Protein AF-A0A7C7PP84-F1 (afdb_monomer)

Secondary structure (DSSP, 8-state):
-----------HHHHHHHHHHHHHHTT-HHHHHHHHHHHHHHHTSSSS--HHHHHHHHHHHHHTT-S-GGGHHHHHHHHHHHHHHHHTT-HHHHHHHHHHHHHHHHTT-HHHHHHHHHTS-TTS---HHHHHHHHHHHHHHHHHTT-HHHHHHHHHHHHHHHHHTT-HHHHHHHHHHHHHHHTS-B-TTSPPHHHHHHT----SS-S----PBPHHHHHTT-

Solvent-accessible surface area (backbone atoms only — not comparable to full-atom values): 11941 Å² total; per-residue (Å²): 136,82,80,77,83,73,76,77,79,73,48,71,68,60,50,52,52,50,52,41,51,50,29,58,76,72,66,39,57,72,63,32,51,56,53,45,53,56,51,45,54,40,22,69,33,94,88,52,58,30,74,68,60,34,38,51,44,51,39,52,32,44,73,73,60,68,48,62,80,93,45,33,68,60,48,28,48,50,28,29,57,50,29,45,75,74,42,60,26,33,66,68,28,39,51,30,36,53,52,40,20,51,50,29,43,75,73,68,35,54,70,57,16,48,56,41,40,59,66,63,39,97,84,44,63,50,49,44,51,54,44,10,56,42,23,38,53,48,13,56,52,26,49,77,65,59,22,43,45,63,13,45,48,24,15,50,51,11,22,55,25,13,49,75,56,69,38,57,69,60,15,47,51,25,40,52,58,35,46,63,63,35,70,76,40,70,32,81,85,35,70,47,63,72,56,53,54,75,67,62,70,88,73,95,67,88,79,64,43,74,71,58,27,20,55,63,60,55,57,74,67,102

pLDDT: mean 93.74, std 11.58, range [31.95, 98.88]

Mean predicted aligned error: 4.92 Å

Nearest PDB structures (foldseek):
  3ro2-assembly1_A  TM=7.173E-01  e=9.052E-03  Mus musculus
  4wnd-assembly1_A  TM=6.392E-01  e=9.485E-03  Homo sapiens
  4wng-assembly1_A  TM=7.159E-01  e=2.001E-02  Homo sapiens
  5dbk-assembly1_B  TM=7.441E-01  e=5.090E-02  Bacillus thuringiensis Bt407
  4gpk-assembly2_F  TM=5.237E-01  e=1.356E-01  Bacillus thuringiensis serovar thuringiensis

Radius of gyration: 20.72 Å; Cα contacts (8 Å, |Δi|>4): 267; chains: 1; bounding box: 61×36×54 Å

Structure (mmCIF, N/CA/C/O backbone):
data_AF-A0A7C7PP84-F1
#
_entry.id   AF-A0A7C7PP84-F1
#
loop_
_atom_site.group_PDB
_atom_site.id
_atom_site.type_symbol
_atom_site.label_atom_id
_atom_site.label_alt_id
_atom_site.label_comp_id
_atom_site.label_asym_id
_atom_site.label_entity_id
_atom_site.label_seq_id
_atom_site.pdbx_PDB_ins_code
_atom_site.Cartn_x
_atom_site.Cartn_y
_atom_site.Cartn_z
_atom_site.occupancy
_atom_site.B_iso_or_equiv
_atom_site.auth_seq_id
_atom_site.auth_comp_id
_atom_site.auth_asym_id
_atom_site.auth_atom_id
_atom_site.pdbx_PDB_model_num
ATOM 1 N N . MET A 1 1 ? 35.757 -22.641 10.230 1.00 35.06 1 MET A N 1
ATOM 2 C CA . MET A 1 1 ? 35.689 -22.960 8.792 1.00 35.06 1 MET A CA 1
ATOM 3 C C . MET A 1 1 ? 34.803 -21.906 8.175 1.00 35.06 1 MET A C 1
ATOM 5 O O . MET A 1 1 ? 33.640 -21.813 8.532 1.00 35.06 1 MET A O 1
ATOM 9 N N . SER A 1 2 ? 35.435 -21.000 7.442 1.00 36.88 2 SER A N 1
ATOM 10 C CA . SER A 1 2 ? 34.833 -19.841 6.800 1.00 36.88 2 SER A CA 1
ATOM 11 C C . SER A 1 2 ? 34.179 -20.288 5.499 1.00 36.88 2 SER A C 1
ATOM 13 O O . SER A 1 2 ? 34.888 -20.517 4.518 1.00 36.88 2 SER A O 1
ATOM 15 N N . ASP A 1 3 ? 32.857 -20.425 5.498 1.00 37.50 3 ASP A N 1
ATOM 16 C CA . ASP A 1 3 ? 32.123 -20.535 4.243 1.00 37.50 3 ASP A CA 1
ATOM 17 C C . ASP A 1 3 ? 32.134 -19.169 3.560 1.00 37.50 3 ASP A C 1
ATOM 19 O O . ASP A 1 3 ? 31.772 -18.141 4.137 1.00 37.50 3 ASP A O 1
ATOM 23 N N . GLY A 1 4 ? 32.682 -19.173 2.348 1.00 31.95 4 GLY A N 1
ATOM 24 C CA . GLY A 1 4 ? 32.951 -17.991 1.560 1.00 31.95 4 GLY A CA 1
ATOM 25 C C . GLY A 1 4 ? 31.666 -17.267 1.197 1.00 31.95 4 GLY A C 1
ATOM 26 O O . GLY A 1 4 ? 30.833 -17.777 0.453 1.00 31.95 4 GLY A O 1
ATOM 27 N N . LEU A 1 5 ? 31.563 -16.023 1.653 1.00 41.69 5 LEU A N 1
ATOM 28 C CA . LEU A 1 5 ? 30.740 -15.005 1.019 1.00 41.69 5 LEU A CA 1
ATOM 29 C C . LEU A 1 5 ? 31.327 -14.723 -0.373 1.00 41.69 5 LEU A C 1
ATOM 31 O O . LEU A 1 5 ? 32.112 -13.795 -0.561 1.00 41.69 5 LEU A O 1
ATOM 35 N N . SER A 1 6 ? 30.968 -15.550 -1.358 1.00 41.25 6 SER A N 1
ATOM 36 C CA . SER A 1 6 ? 31.095 -15.180 -2.763 1.00 41.25 6 SER A CA 1
ATOM 37 C C . SER A 1 6 ? 30.160 -13.996 -2.990 1.00 41.25 6 SER A C 1
ATOM 39 O O . SER A 1 6 ? 28.939 -14.166 -3.029 1.00 41.25 6 SER A O 1
ATOM 41 N N . GLY A 1 7 ? 30.716 -12.786 -3.071 1.00 42.06 7 GLY A N 1
ATOM 42 C CA . GLY A 1 7 ? 29.957 -11.605 -3.459 1.00 42.06 7 GLY A CA 1
ATOM 43 C C . GLY A 1 7 ? 29.250 -11.892 -4.778 1.00 42.06 7 GLY A C 1
ATOM 44 O O . GLY A 1 7 ? 29.898 -12.120 -5.793 1.00 42.06 7 GLY A O 1
ATOM 45 N N . THR A 1 8 ? 27.920 -11.938 -4.758 1.00 51.81 8 THR A N 1
ATOM 46 C CA . THR A 1 8 ? 27.120 -12.060 -5.976 1.00 51.81 8 THR A CA 1
ATOM 47 C C . THR A 1 8 ? 27.461 -10.880 -6.875 1.00 51.81 8 THR A C 1
ATOM 49 O O . THR A 1 8 ? 27.131 -9.737 -6.538 1.00 51.81 8 THR A O 1
ATOM 52 N N . GLU A 1 9 ? 28.136 -11.136 -7.996 1.00 56.66 9 GLU A N 1
ATOM 53 C CA . GLU A 1 9 ? 28.376 -10.114 -9.009 1.00 56.66 9 GLU A CA 1
ATOM 54 C C . GLU A 1 9 ? 27.028 -9.492 -9.388 1.00 56.66 9 GLU A C 1
ATOM 56 O O . GLU A 1 9 ? 26.094 -10.164 -9.830 1.00 56.66 9 GLU A O 1
ATOM 61 N N . THR A 1 10 ? 26.879 -8.192 -9.125 1.00 76.56 10 THR A N 1
ATOM 62 C CA . THR A 1 10 ? 25.655 -7.480 -9.494 1.00 76.56 10 THR A CA 1
ATOM 63 C C . THR A 1 10 ? 25.647 -7.365 -11.015 1.00 76.56 10 THR A C 1
ATOM 65 O O . THR A 1 10 ? 26.526 -6.702 -11.571 1.00 76.56 10 THR A O 1
ATOM 68 N N . SER A 1 11 ? 24.671 -7.995 -11.679 1.00 88.62 11 SER A N 1
ATOM 69 C CA . SER A 1 11 ? 24.533 -7.906 -13.137 1.00 88.62 11 SER A CA 1
ATOM 70 C C . SER A 1 11 ? 24.451 -6.441 -13.595 1.00 88.62 11 SER A C 1
ATOM 72 O O . SER A 1 11 ? 23.969 -5.595 -12.830 1.00 88.62 11 SER A O 1
ATOM 74 N N . PRO A 1 12 ? 24.890 -6.114 -14.826 1.00 93.88 12 PRO A N 1
ATOM 75 C CA . PRO A 1 12 ? 24.751 -4.765 -15.371 1.00 93.88 12 PRO A CA 1
ATOM 76 C C . PRO A 1 12 ? 23.318 -4.234 -15.240 1.00 93.88 12 PRO A C 1
ATOM 78 O O . PRO A 1 12 ? 23.131 -3.138 -14.719 1.00 93.88 12 PRO A O 1
ATOM 81 N N . LEU A 1 13 ? 22.304 -5.048 -15.567 1.00 95.19 13 LEU A N 1
ATOM 82 C CA . LEU A 1 13 ? 20.896 -4.709 -15.341 1.00 95.19 13 LEU A CA 1
ATOM 83 C C . LEU A 1 13 ? 20.604 -4.319 -13.884 1.00 95.19 13 LEU A C 1
ATOM 85 O O . LEU A 1 13 ? 20.012 -3.273 -13.637 1.00 95.19 13 LEU A O 1
ATOM 89 N N . LYS A 1 14 ? 21.031 -5.120 -12.899 1.00 94.06 14 LYS A N 1
ATOM 90 C CA . LYS A 1 14 ? 20.781 -4.827 -11.477 1.00 94.06 14 LYS A CA 1
ATOM 91 C C . LYS A 1 14 ? 21.517 -3.578 -10.993 1.00 94.06 14 LYS A C 1
ATOM 93 O O . LYS A 1 14 ? 21.019 -2.905 -10.093 1.00 94.06 14 LYS A O 1
ATOM 98 N N . ARG A 1 15 ? 22.685 -3.264 -11.560 1.00 95.75 15 ARG A N 1
ATOM 99 C CA . ARG A 1 15 ? 23.412 -2.021 -11.271 1.00 95.75 15 ARG A CA 1
ATOM 100 C C . ARG A 1 15 ? 22.620 -0.816 -11.768 1.00 95.75 15 ARG A C 1
ATOM 102 O O . ARG A 1 15 ? 22.346 0.084 -10.983 1.00 95.75 15 ARG A O 1
ATOM 109 N N . ASP A 1 16 ? 22.185 -0.853 -13.019 1.00 97.12 16 ASP A N 1
ATOM 110 C CA . ASP A 1 16 ? 21.467 0.263 -13.634 1.00 97.12 16 ASP A CA 1
ATOM 111 C C . ASP A 1 16 ? 20.048 0.421 -13.056 1.00 97.12 16 ASP A C 1
ATOM 113 O O . ASP A 1 16 ? 19.540 1.532 -12.947 1.00 97.12 16 ASP A O 1
ATOM 117 N N . MET A 1 17 ? 19.434 -0.665 -12.571 1.00 96.06 17 MET A N 1
ATOM 118 C CA . MET A 1 17 ? 18.207 -0.613 -11.764 1.00 96.06 17 MET A CA 1
ATOM 119 C C . MET A 1 17 ? 18.384 0.186 -10.465 1.00 96.06 17 MET A C 1
ATOM 121 O O . MET A 1 17 ? 17.456 0.875 -10.049 1.00 96.06 17 MET A O 1
ATOM 125 N N . ARG A 1 18 ? 19.553 0.116 -9.809 1.00 96.19 18 ARG A N 1
ATOM 126 C CA . ARG A 1 18 ? 19.837 0.960 -8.632 1.00 96.19 18 ARG A CA 1
ATOM 127 C C . ARG A 1 18 ? 19.999 2.422 -9.035 1.00 96.19 18 ARG A C 1
ATOM 129 O O . ARG A 1 18 ? 19.536 3.294 -8.312 1.00 96.19 18 ARG A O 1
ATOM 136 N N . THR A 1 19 ? 20.600 2.688 -10.195 1.00 97.38 19 THR A N 1
ATOM 137 C CA . THR A 1 19 ? 20.667 4.045 -10.755 1.00 97.38 19 THR A CA 1
ATOM 138 C C . THR A 1 19 ? 19.272 4.601 -11.019 1.00 97.38 19 THR A C 1
ATOM 140 O O . THR A 1 19 ? 18.994 5.724 -10.612 1.00 97.38 19 THR A O 1
ATOM 143 N N . LEU A 1 20 ? 18.374 3.807 -11.613 1.00 97.25 20 LEU A N 1
ATOM 144 C CA . LEU A 1 20 ? 16.974 4.193 -11.792 1.00 97.25 20 LEU A CA 1
ATOM 145 C C . LEU A 1 20 ? 16.316 4.532 -10.446 1.00 97.25 20 LEU A C 1
ATOM 147 O O . LEU A 1 20 ? 15.720 5.591 -10.312 1.00 97.25 20 LEU A O 1
ATOM 151 N N . GLN A 1 21 ? 16.475 3.679 -9.432 1.00 95.25 21 GLN A N 1
ATOM 152 C CA . GLN A 1 21 ? 15.920 3.925 -8.094 1.00 95.25 21 GLN A CA 1
ATOM 153 C C . GLN A 1 21 ? 16.442 5.219 -7.468 1.00 95.25 21 GLN A C 1
ATOM 155 O O . GLN A 1 21 ? 15.659 5.971 -6.898 1.00 95.25 21 GLN A O 1
ATOM 160 N N . GLN A 1 22 ? 17.739 5.501 -7.603 1.00 97.25 22 GLN A N 1
ATOM 161 C CA . GLN A 1 22 ? 18.318 6.745 -7.104 1.00 97.25 22 GLN A CA 1
ATOM 162 C C . GLN A 1 22 ? 17.731 7.964 -7.826 1.00 97.25 22 GLN A C 1
ATOM 164 O O . GLN A 1 22 ? 17.344 8.924 -7.172 1.00 97.25 22 GLN A O 1
ATOM 169 N N . MET A 1 23 ? 17.570 7.901 -9.153 1.00 97.25 23 MET A N 1
ATOM 170 C CA . MET A 1 23 ? 16.919 8.972 -9.919 1.00 97.25 23 MET A CA 1
ATOM 171 C C . MET A 1 23 ? 15.488 9.241 -9.434 1.00 97.25 23 MET A C 1
ATOM 173 O O . MET A 1 23 ? 15.088 10.400 -9.352 1.00 97.25 23 MET A O 1
ATOM 177 N N . LEU A 1 24 ? 14.725 8.195 -9.091 1.00 94.38 24 LEU A N 1
ATOM 178 C CA . LEU A 1 24 ? 13.374 8.344 -8.535 1.00 94.38 24 LEU A CA 1
ATOM 179 C C . LEU A 1 24 ? 13.392 9.047 -7.175 1.00 94.38 24 LEU A C 1
ATOM 181 O O . LEU A 1 24 ? 12.582 9.942 -6.948 1.00 94.38 24 LEU A O 1
ATOM 185 N N . LEU A 1 25 ? 14.324 8.671 -6.293 1.00 94.62 25 LEU A N 1
ATOM 186 C CA . LEU A 1 25 ? 14.495 9.312 -4.985 1.00 94.62 25 LEU A CA 1
ATOM 187 C C . LEU A 1 25 ? 14.900 10.786 -5.117 1.00 94.62 25 LEU A C 1
ATOM 189 O O . LEU A 1 25 ? 14.426 11.624 -4.355 1.00 94.62 25 LEU A O 1
ATOM 193 N N . ASP A 1 26 ? 15.717 11.107 -6.118 1.00 96.50 26 ASP A N 1
ATOM 194 C CA . ASP A 1 26 ? 16.190 12.466 -6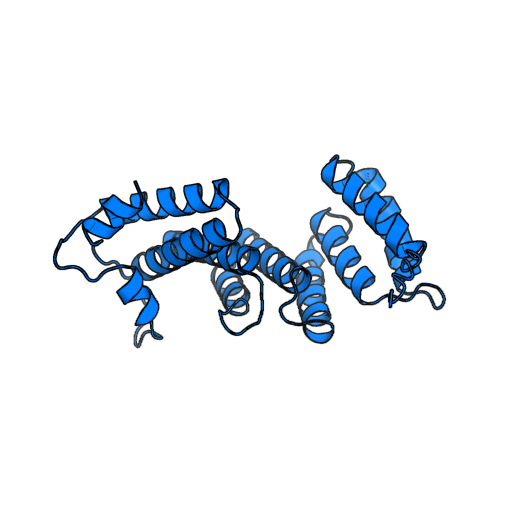.394 1.00 96.50 26 ASP A CA 1
ATOM 195 C C . ASP A 1 26 ? 15.170 13.311 -7.191 1.00 96.50 26 ASP A C 1
ATOM 197 O O . ASP A 1 26 ? 15.456 14.455 -7.551 1.00 96.50 26 ASP A O 1
ATOM 201 N N . GLY A 1 27 ? 13.990 12.763 -7.513 1.00 94.06 27 GLY A N 1
ATOM 202 C CA . GLY A 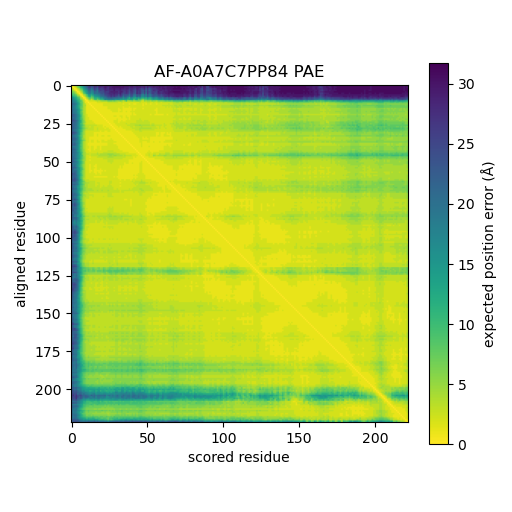1 27 ? 12.942 13.455 -8.275 1.00 94.06 27 GLY A CA 1
ATOM 203 C C . GLY A 1 27 ? 13.274 13.681 -9.755 1.00 94.06 27 GLY A C 1
ATOM 204 O O . GLY A 1 27 ? 12.672 14.529 -10.415 1.00 94.06 27 GLY A O 1
ATOM 205 N N . GLN A 1 28 ? 14.236 12.940 -10.307 1.00 96.12 28 GLN A N 1
ATOM 206 C CA . GLN A 1 28 ? 14.713 13.081 -11.682 1.00 96.12 28 GLN A CA 1
ATOM 207 C C . GLN A 1 28 ? 13.838 12.287 -12.670 1.00 96.12 28 GLN A C 1
ATOM 209 O O . GLN A 1 28 ? 14.288 11.336 -13.311 1.00 96.12 28 GLN A O 1
ATOM 214 N N . THR A 1 29 ? 12.570 12.679 -12.818 1.00 93.75 29 THR A N 1
ATOM 215 C CA . THR A 1 29 ? 11.568 11.910 -13.580 1.00 93.75 29 THR A CA 1
ATOM 216 C C . THR A 1 29 ? 11.906 11.752 -15.066 1.00 93.75 29 THR A C 1
ATOM 218 O O . THR A 1 29 ? 11.879 10.638 -15.580 1.00 93.75 29 THR A O 1
ATOM 221 N N . SER A 1 30 ? 12.261 12.827 -15.779 1.00 95.19 30 SER A N 1
ATOM 222 C CA . SER A 1 30 ? 12.551 12.753 -17.223 1.00 95.19 30 SER A CA 1
ATOM 223 C C . SER A 1 30 ? 13.682 11.769 -17.583 1.00 95.19 30 SER A C 1
ATOM 225 O O . SER A 1 30 ? 13.447 10.895 -18.420 1.00 95.19 30 SER A O 1
ATOM 227 N N . PRO A 1 31 ? 14.881 11.829 -16.961 1.00 96.56 31 PRO A N 1
ATOM 228 C CA . PRO A 1 31 ? 15.931 10.845 -17.236 1.00 96.56 31 PRO A CA 1
ATOM 229 C C . PRO A 1 31 ? 15.583 9.438 -16.720 1.00 96.56 31 PRO A C 1
ATOM 231 O O . PRO A 1 31 ? 15.974 8.454 -17.347 1.00 96.56 31 PRO A O 1
ATOM 234 N N . ALA A 1 32 ? 14.799 9.309 -15.641 1.00 97.62 32 ALA A N 1
ATOM 235 C CA . ALA A 1 32 ? 14.310 8.009 -15.177 1.00 97.62 32 ALA A CA 1
ATOM 236 C C . ALA A 1 32 ? 13.391 7.333 -16.214 1.00 97.62 32 ALA A C 1
ATOM 238 O O . ALA A 1 32 ? 13.503 6.129 -16.463 1.00 97.62 32 ALA A O 1
ATOM 239 N N . ILE A 1 33 ? 12.521 8.100 -16.882 1.00 97.56 33 ILE A N 1
ATOM 240 C CA . ILE A 1 33 ? 11.665 7.599 -17.967 1.00 97.56 33 ILE A CA 1
ATOM 241 C C . ILE A 1 33 ? 12.509 7.067 -19.131 1.00 97.56 33 ILE A C 1
ATOM 243 O O . ILE A 1 33 ? 12.235 5.968 -19.623 1.00 97.56 33 ILE A O 1
ATOM 247 N N . GLU A 1 34 ? 13.545 7.801 -19.542 1.00 97.06 34 GLU A N 1
ATOM 248 C CA . GLU A 1 34 ? 14.453 7.381 -20.615 1.00 97.06 34 GLU A CA 1
ATOM 249 C C . GLU A 1 34 ? 15.208 6.095 -20.240 1.00 97.06 34 GLU A C 1
ATOM 251 O O . GLU A 1 34 ? 15.138 5.091 -20.960 1.00 97.06 34 GLU A O 1
ATOM 256 N N . LEU A 1 35 ? 15.851 6.079 -19.067 1.00 98.19 35 LEU A N 1
ATOM 257 C CA . LEU A 1 35 ? 16.611 4.927 -18.581 1.00 98.19 35 LEU A CA 1
ATOM 258 C C . LEU A 1 35 ? 15.722 3.684 -18.434 1.00 98.19 35 LEU A C 1
ATOM 260 O O . LEU A 1 35 ? 16.090 2.598 -18.889 1.00 98.19 35 LEU A O 1
ATOM 264 N N . SER A 1 36 ? 14.526 3.834 -17.859 1.00 98.25 36 SER A N 1
ATOM 265 C CA . SER A 1 36 ? 13.587 2.722 -17.665 1.00 98.25 36 SER A CA 1
ATOM 266 C C . SER A 1 36 ? 13.170 2.055 -18.982 1.00 98.25 36 SER A C 1
ATOM 268 O O . SER A 1 36 ? 12.932 0.849 -19.002 1.00 98.25 36 SER A O 1
ATOM 270 N N . GLY A 1 37 ? 13.116 2.798 -20.096 1.00 98.00 37 GLY A N 1
ATOM 271 C CA . GLY A 1 37 ? 12.825 2.239 -21.419 1.00 98.00 37 GLY A CA 1
ATOM 272 C C . GLY A 1 37 ? 13.913 1.271 -21.889 1.00 98.00 37 GLY A C 1
ATOM 273 O O . GLY A 1 37 ? 13.616 0.152 -22.313 1.00 98.00 37 GLY A O 1
ATOM 274 N N . SER A 1 38 ? 15.180 1.666 -21.735 1.00 97.69 38 SER A N 1
ATOM 275 C CA . SER A 1 38 ? 16.338 0.812 -22.036 1.00 97.69 38 SER A CA 1
ATOM 276 C C . SER A 1 38 ? 16.379 -0.429 -21.136 1.00 97.69 38 SER A C 1
ATOM 278 O O . SER A 1 38 ? 16.544 -1.553 -21.619 1.00 97.69 38 SER A O 1
ATOM 280 N N . LEU A 1 39 ? 16.144 -0.258 -19.830 1.00 98.38 39 LEU A N 1
ATOM 281 C CA . LEU A 1 39 ? 16.118 -1.370 -18.873 1.00 98.38 39 LEU A CA 1
ATOM 282 C C . LEU A 1 39 ? 14.975 -2.351 -19.153 1.00 98.38 39 LEU A C 1
ATOM 284 O O . LEU A 1 39 ? 15.162 -3.565 -19.038 1.00 98.38 39 LEU A O 1
ATOM 288 N N . LEU A 1 40 ? 13.807 -1.860 -19.579 1.00 98.44 40 LEU A N 1
ATOM 289 C CA . LEU A 1 40 ? 12.689 -2.722 -19.956 1.00 98.44 40 LEU A CA 1
ATOM 290 C C . LEU A 1 40 ? 13.044 -3.602 -21.161 1.00 98.44 40 LEU A C 1
ATOM 292 O O . LEU A 1 40 ? 12.770 -4.800 -21.151 1.00 98.44 40 LEU A O 1
ATOM 296 N N . MET A 1 41 ? 13.696 -3.038 -22.180 1.00 98.00 41 MET A N 1
ATOM 297 C CA . MET A 1 41 ? 14.160 -3.813 -23.335 1.00 98.00 41 MET A CA 1
ATOM 298 C C . MET A 1 41 ? 15.202 -4.865 -22.939 1.00 98.00 41 MET A C 1
ATOM 300 O O . MET A 1 41 ? 15.125 -6.009 -23.387 1.00 98.00 41 MET A O 1
ATOM 304 N N . ARG A 1 42 ? 16.142 -4.507 -22.060 1.00 97.88 42 ARG A N 1
ATOM 305 C CA . ARG A 1 42 ? 17.201 -5.409 -21.580 1.00 97.88 42 ARG A CA 1
ATOM 306 C C . ARG A 1 42 ? 16.666 -6.545 -20.714 1.00 97.88 42 ARG A C 1
ATOM 308 O O . ARG A 1 42 ? 17.003 -7.692 -20.974 1.00 97.88 42 ARG A O 1
ATOM 315 N N . SER A 1 43 ? 15.758 -6.262 -19.778 1.00 97.88 43 SER A N 1
ATOM 316 C CA . SER A 1 43 ? 15.112 -7.287 -18.931 1.00 97.88 43 SER A CA 1
ATOM 317 C C . SER A 1 43 ? 14.289 -8.321 -19.715 1.00 97.88 43 SER A C 1
ATOM 319 O O . SER A 1 43 ? 13.975 -9.390 -19.189 1.00 97.88 43 SER A O 1
ATOM 321 N N . ARG A 1 44 ? 13.968 -8.036 -20.983 1.00 97.25 44 ARG A N 1
ATOM 322 C CA . ARG A 1 44 ? 13.284 -8.938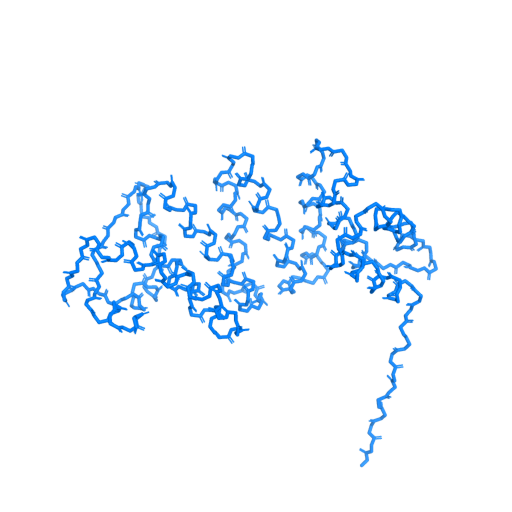 -21.924 1.00 97.25 44 ARG A CA 1
ATOM 323 C C . ARG A 1 44 ? 14.222 -9.589 -22.943 1.00 97.25 44 ARG A C 1
ATOM 325 O O . ARG A 1 44 ? 13.781 -10.462 -23.694 1.00 97.25 44 ARG A O 1
ATOM 332 N N . SER A 1 45 ? 15.481 -9.157 -23.006 1.00 97.00 45 SER A N 1
ATOM 333 C CA . SER A 1 45 ? 16.467 -9.668 -23.958 1.00 97.00 45 SER A CA 1
ATOM 334 C C . SER A 1 45 ? 16.889 -11.092 -23.592 1.00 97.00 45 SER A C 1
ATOM 336 O O . SER A 1 45 ? 16.594 -11.582 -22.505 1.00 97.00 45 SER A O 1
ATOM 338 N N . LYS A 1 46 ? 17.582 -11.786 -24.499 1.00 95.06 46 LYS A N 1
ATOM 339 C CA . LYS A 1 46 ? 18.123 -13.122 -24.200 1.00 95.06 46 LYS A CA 1
ATOM 340 C C . LYS A 1 46 ? 19.272 -13.071 -23.192 1.00 95.06 46 LYS A C 1
ATOM 342 O O . LYS A 1 46 ? 19.444 -14.028 -22.447 1.00 95.06 46 LYS A O 1
ATOM 347 N N . ASP A 1 47 ? 20.013 -11.967 -23.176 1.00 93.25 47 ASP A N 1
ATOM 348 C CA . ASP A 1 47 ? 21.272 -11.839 -22.442 1.00 93.25 47 ASP A CA 1
ATOM 349 C C . ASP A 1 47 ? 21.060 -11.365 -21.000 1.00 93.25 47 ASP A C 1
ATOM 351 O O . ASP A 1 47 ? 21.790 -11.762 -20.096 1.00 93.25 47 ASP A O 1
ATOM 355 N N . GLU A 1 48 ? 20.035 -10.542 -20.766 1.00 96.06 48 GLU A N 1
ATOM 356 C CA . GLU A 1 48 ? 19.750 -9.932 -19.460 1.00 96.06 48 GLU A CA 1
ATOM 357 C C . GLU A 1 48 ? 18.324 -10.225 -18.974 1.00 96.06 48 GLU A C 1
ATOM 359 O O . GLU A 1 48 ? 17.768 -9.464 -18.182 1.00 96.06 48 GLU A O 1
ATOM 364 N N . ARG A 1 49 ? 17.718 -11.327 -19.440 1.00 96.00 49 ARG A N 1
ATOM 365 C CA . ARG A 1 49 ? 16.341 -11.688 -19.085 1.00 96.00 49 ARG A CA 1
ATOM 366 C C . ARG A 1 49 ? 16.153 -11.752 -17.570 1.00 96.00 49 ARG A C 1
ATOM 368 O O . ARG A 1 49 ? 16.695 -12.642 -16.919 1.00 96.00 49 ARG A O 1
ATOM 375 N N . ASP A 1 50 ? 15.300 -10.889 -17.033 1.00 96.81 50 ASP A N 1
ATOM 376 C CA . ASP A 1 50 ? 14.946 -10.892 -15.614 1.00 96.81 50 ASP A CA 1
ATOM 377 C C . ASP A 1 50 ? 13.471 -10.500 -15.427 1.00 96.81 50 ASP A C 1
ATOM 379 O O . ASP A 1 50 ? 13.135 -9.312 -15.396 1.00 96.81 50 ASP A O 1
ATOM 383 N N . PRO A 1 51 ? 12.565 -11.490 -15.294 1.00 96.38 51 PRO A N 1
ATOM 384 C CA . PRO A 1 51 ? 11.138 -11.244 -15.104 1.00 96.38 51 PRO A CA 1
ATOM 385 C C . PRO A 1 51 ? 10.786 -10.418 -13.864 1.00 96.38 51 PRO A C 1
ATOM 387 O O . PRO A 1 51 ? 9.739 -9.771 -13.848 1.00 96.38 51 PRO A O 1
ATOM 390 N N . PHE A 1 52 ? 11.621 -10.462 -12.823 1.00 95.88 52 PHE A N 1
ATOM 391 C CA . PHE A 1 52 ? 11.381 -9.704 -11.599 1.00 95.88 52 PHE A CA 1
ATOM 392 C C . PHE A 1 52 ? 11.694 -8.221 -11.822 1.00 95.88 52 PHE A C 1
ATOM 394 O O . PHE A 1 52 ? 10.874 -7.358 -11.502 1.00 95.88 52 PHE A O 1
ATOM 401 N N . SER A 1 53 ? 12.836 -7.923 -12.454 1.00 96.69 53 SER A N 1
ATOM 402 C CA . SER A 1 53 ? 13.151 -6.566 -12.911 1.00 96.69 53 SER A CA 1
ATOM 403 C C . SER A 1 53 ? 12.138 -6.051 -13.927 1.00 96.69 53 SER A C 1
ATOM 405 O O . SER A 1 53 ? 11.727 -4.903 -13.809 1.00 96.69 53 SER A O 1
ATOM 407 N N . GLU A 1 54 ? 11.675 -6.877 -14.871 1.00 98.06 54 GLU A N 1
ATOM 408 C CA . GLU A 1 54 ? 10.635 -6.480 -15.829 1.00 98.06 54 GLU A CA 1
ATOM 409 C C . GLU A 1 54 ? 9.375 -5.971 -15.113 1.00 98.06 54 GLU A C 1
ATOM 411 O O . GLU A 1 54 ? 8.888 -4.882 -15.421 1.00 98.06 54 GLU A O 1
ATOM 416 N N . ALA A 1 55 ? 8.854 -6.737 -14.147 1.00 98.31 55 ALA A N 1
ATOM 417 C CA . ALA A 1 55 ? 7.657 -6.349 -13.403 1.00 98.31 55 ALA A CA 1
ATOM 418 C C . ALA A 1 55 ? 7.866 -5.051 -12.616 1.00 98.31 55 ALA A C 1
ATOM 420 O O . ALA A 1 55 ? 7.020 -4.160 -12.661 1.00 98.31 55 ALA A O 1
ATOM 421 N N . ARG A 1 56 ? 9.026 -4.903 -11.966 1.00 97.56 56 ARG A N 1
ATOM 422 C CA . ARG A 1 56 ? 9.379 -3.669 -11.259 1.00 97.56 56 ARG A CA 1
ATOM 423 C C . ARG A 1 56 ? 9.429 -2.458 -12.193 1.00 97.56 56 ARG A C 1
ATOM 425 O O . ARG A 1 56 ? 8.817 -1.441 -11.890 1.00 97.56 56 ARG A O 1
ATOM 432 N N . ILE A 1 57 ? 10.112 -2.579 -13.332 1.00 98.38 57 ILE A N 1
ATOM 433 C CA . ILE A 1 57 ? 10.268 -1.487 -14.302 1.00 98.38 57 ILE A CA 1
ATOM 434 C C . ILE A 1 57 ? 8.910 -1.077 -14.872 1.00 98.38 57 ILE A C 1
ATOM 436 O O . ILE A 1 57 ? 8.638 0.112 -15.002 1.00 98.38 57 ILE A O 1
ATOM 440 N N . ARG A 1 58 ? 8.039 -2.036 -15.213 1.00 98.56 58 ARG A N 1
ATOM 441 C CA . ARG A 1 58 ? 6.690 -1.728 -15.718 1.00 98.56 58 ARG A CA 1
ATOM 442 C C . ARG A 1 58 ? 5.853 -0.979 -14.687 1.00 98.56 58 ARG A C 1
ATOM 444 O O . ARG A 1 58 ? 5.234 0.021 -15.039 1.00 98.56 58 ARG A O 1
ATOM 451 N N . MET A 1 59 ? 5.898 -1.411 -13.427 1.00 98.25 59 MET A N 1
ATOM 452 C CA . MET A 1 59 ? 5.225 -0.716 -12.332 1.00 98.25 59 MET A CA 1
ATOM 453 C C . MET A 1 59 ? 5.756 0.715 -12.169 1.00 98.25 59 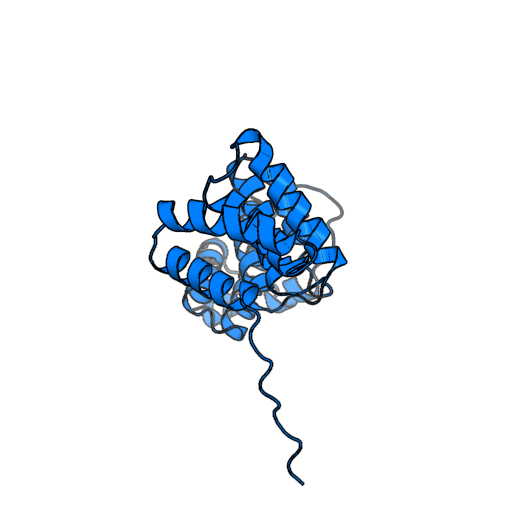MET A C 1
ATOM 455 O O . MET A 1 59 ? 4.973 1.657 -12.189 1.00 98.25 59 MET A O 1
ATOM 459 N N . GLU A 1 60 ? 7.077 0.902 -12.085 1.00 97.56 60 GLU A N 1
ATOM 460 C CA . GLU A 1 60 ? 7.702 2.229 -11.961 1.00 97.56 60 GLU A CA 1
ATOM 461 C C . GLU A 1 60 ? 7.346 3.136 -13.155 1.00 97.56 60 GLU A C 1
ATOM 463 O O . GLU A 1 60 ? 7.004 4.303 -12.976 1.00 97.56 60 GLU A O 1
ATOM 468 N N . ARG A 1 61 ? 7.334 2.595 -14.378 1.00 98.06 61 ARG A N 1
ATOM 469 C CA . ARG A 1 61 ? 6.908 3.317 -15.588 1.00 98.06 61 ARG A CA 1
ATOM 470 C C . ARG A 1 61 ? 5.445 3.747 -15.546 1.00 98.06 61 ARG A C 1
ATOM 472 O O . ARG A 1 61 ? 5.147 4.862 -15.969 1.00 98.06 61 ARG A O 1
ATOM 479 N N . ALA A 1 62 ? 4.551 2.899 -15.041 1.00 98.06 62 ALA A N 1
ATOM 480 C CA . ALA A 1 62 ? 3.145 3.249 -14.864 1.00 98.06 62 ALA A CA 1
ATOM 481 C C . ALA A 1 62 ? 2.976 4.408 -13.867 1.00 98.06 62 ALA A C 1
ATOM 483 O O . ALA A 1 62 ? 2.239 5.351 -14.142 1.00 98.06 62 ALA A O 1
ATOM 484 N N . LEU A 1 63 ? 3.721 4.378 -12.758 1.00 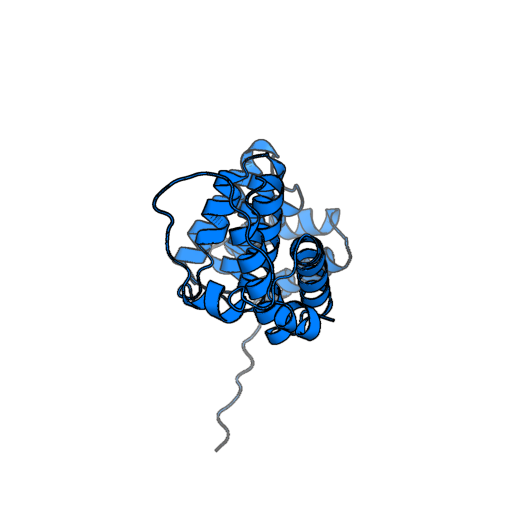96.00 63 LEU A N 1
ATOM 485 C CA . LEU A 1 63 ? 3.677 5.407 -11.713 1.00 96.00 63 LEU A CA 1
ATOM 486 C C . LEU A 1 63 ? 4.290 6.746 -12.148 1.00 96.00 63 LEU A C 1
ATOM 488 O O . LEU A 1 63 ? 3.796 7.800 -11.764 1.00 96.00 63 LEU A O 1
ATOM 492 N N . MET A 1 64 ? 5.341 6.722 -12.971 1.00 95.56 64 MET A N 1
ATOM 493 C CA . MET A 1 64 ? 5.991 7.932 -13.491 1.00 95.56 64 MET A CA 1
ATOM 494 C C . MET A 1 64 ? 5.231 8.616 -14.639 1.00 95.56 64 MET A C 1
ATOM 496 O O . MET A 1 64 ? 5.678 9.656 -15.121 1.00 95.56 64 MET A O 1
ATOM 500 N N . GLY A 1 65 ? 4.138 8.030 -15.139 1.00 94.81 65 GLY A N 1
ATOM 501 C CA . GLY A 1 65 ? 3.452 8.531 -16.336 1.00 94.81 65 GLY A CA 1
ATOM 502 C C . GLY A 1 65 ? 4.208 8.249 -17.642 1.00 94.81 65 GLY A C 1
ATOM 503 O O . GLY A 1 65 ? 4.041 8.964 -18.624 1.00 94.81 65 GLY A O 1
ATOM 504 N N . ALA A 1 66 ? 5.041 7.203 -17.678 1.00 97.12 66 ALA A N 1
ATOM 505 C CA . ALA A 1 66 ? 5.773 6.768 -18.874 1.00 97.12 66 ALA A CA 1
ATOM 506 C C . ALA A 1 66 ? 4.939 5.873 -19.815 1.00 97.12 66 ALA A C 1
ATOM 508 O O . ALA A 1 66 ? 5.480 5.262 -20.746 1.00 97.12 66 ALA A O 1
ATOM 509 N N . VAL A 1 67 ? 3.649 5.723 -19.520 1.00 97.25 67 VAL A N 1
ATOM 510 C CA . VAL A 1 67 ? 2.663 4.943 -20.270 1.00 97.25 67 VAL A CA 1
ATOM 511 C C . VAL A 1 67 ? 1.402 5.783 -20.447 1.00 97.25 67 VAL A C 1
ATOM 513 O O . VAL A 1 67 ? 1.172 6.724 -19.688 1.00 97.25 67 VAL A O 1
ATOM 516 N N . GLU A 1 68 ? 0.575 5.428 -21.427 1.00 97.31 68 GLU A N 1
ATOM 517 C CA . GLU A 1 68 ? -0.703 6.106 -21.647 1.00 97.31 68 GLU A CA 1
ATOM 518 C C . GLU A 1 68 ? -1.596 6.025 -20.393 1.00 97.31 68 GLU A C 1
ATOM 520 O O . GLU A 1 68 ? -1.750 4.936 -19.827 1.00 97.31 68 GLU A O 1
ATOM 525 N N . PRO A 1 69 ? -2.245 7.126 -19.967 1.00 96.50 69 PRO A N 1
ATOM 526 C CA . PRO A 1 69 ? -3.098 7.125 -18.776 1.00 96.50 69 PRO A CA 1
ATOM 527 C C . PRO A 1 69 ? -4.185 6.040 -18.793 1.00 96.50 69 PRO A C 1
ATOM 529 O O . PRO A 1 69 ? -4.507 5.460 -17.758 1.00 96.50 69 PRO A O 1
ATOM 532 N N . SER A 1 70 ? -4.708 5.717 -19.979 1.00 97.00 70 SER A N 1
ATOM 533 C CA . SER A 1 70 ? -5.755 4.711 -20.188 1.00 97.00 70 SER A CA 1
ATOM 534 C C . SER A 1 70 ? -5.326 3.274 -19.874 1.00 97.00 70 SER A C 1
ATOM 536 O O . SER A 1 70 ? -6.192 2.425 -19.670 1.00 97.00 70 SER A O 1
ATOM 538 N N . ILE A 1 71 ? -4.020 2.985 -19.819 1.00 97.69 71 ILE A N 1
ATOM 539 C CA . ILE A 1 71 ? -3.505 1.629 -19.571 1.00 97.69 71 ILE A CA 1
ATOM 540 C C . ILE A 1 71 ? -2.851 1.465 -18.196 1.00 97.69 71 ILE A C 1
ATOM 542 O O . ILE A 1 71 ? -2.449 0.354 -17.858 1.00 97.69 71 ILE A O 1
ATOM 546 N N . VAL A 1 72 ? -2.766 2.525 -17.381 1.00 98.44 72 VAL A N 1
ATOM 547 C CA . VAL A 1 72 ? -2.093 2.489 -16.067 1.00 98.44 72 VAL A CA 1
ATOM 548 C C . VAL A 1 72 ? -2.667 1.391 -15.169 1.00 98.44 72 VAL A C 1
ATOM 550 O O . VAL A 1 72 ? -1.909 0.575 -14.650 1.00 98.44 72 VAL A O 1
ATOM 553 N N . GLY A 1 73 ? -3.995 1.308 -15.035 1.00 98.19 73 GLY A N 1
ATOM 554 C CA . GLY A 1 73 ? -4.638 0.268 -14.223 1.00 98.19 73 GLY A CA 1
ATOM 555 C C . GLY A 1 73 ? -4.328 -1.151 -14.716 1.00 98.19 73 GLY A C 1
ATOM 556 O O . GLY A 1 73 ? -4.023 -2.036 -13.918 1.00 98.19 73 GLY A O 1
ATOM 557 N N . ALA A 1 74 ? -4.319 -1.361 -16.037 1.00 98.50 74 ALA A N 1
ATOM 558 C CA . ALA A 1 74 ? -3.981 -2.651 -16.638 1.00 98.50 74 ALA A CA 1
ATOM 559 C C . ALA A 1 74 ? -2.504 -3.030 -16.420 1.00 98.50 74 ALA A C 1
ATOM 561 O O . ALA A 1 74 ? -2.202 -4.189 -16.138 1.00 98.50 74 ALA A O 1
ATOM 562 N N . GLU A 1 75 ? -1.587 -2.062 -16.502 1.00 98.50 75 GLU A N 1
ATOM 563 C CA . GLU A 1 75 ? -0.165 -2.263 -16.201 1.00 98.50 75 GLU A CA 1
ATOM 564 C C . GLU A 1 75 ? 0.056 -2.628 -14.729 1.00 98.50 75 GLU A C 1
ATOM 566 O O . GLU A 1 75 ? 0.762 -3.596 -14.435 1.00 98.50 75 GLU A O 1
ATOM 571 N N . LEU A 1 76 ? -0.582 -1.910 -13.799 1.00 98.75 76 LEU A N 1
ATOM 572 C CA . LEU A 1 76 ? -0.496 -2.208 -12.367 1.00 98.75 76 LEU A CA 1
ATOM 573 C C . LEU A 1 76 ? -1.073 -3.591 -12.050 1.00 98.75 76 LEU A C 1
ATOM 575 O O . LEU A 1 76 ? -0.427 -4.371 -11.347 1.00 98.75 76 LEU A O 1
ATOM 579 N N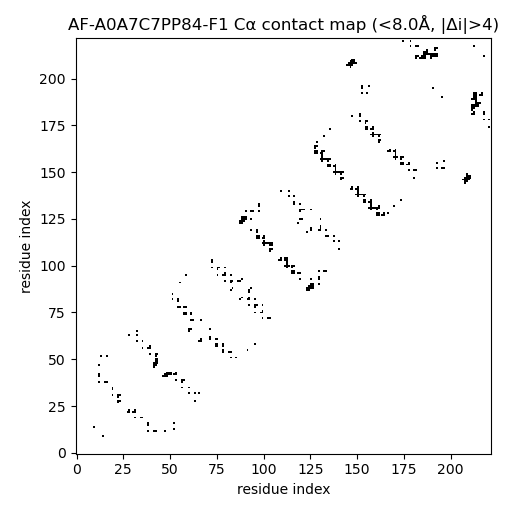 . ARG A 1 77 ? -2.228 -3.950 -12.632 1.00 98.69 77 ARG A N 1
ATOM 580 C CA . ARG A 1 77 ? -2.803 -5.292 -12.465 1.00 98.69 77 ARG A CA 1
ATOM 581 C C . ARG A 1 77 ? -1.881 -6.379 -13.003 1.00 98.69 77 ARG A C 1
ATOM 583 O O . ARG A 1 77 ? -1.649 -7.370 -12.315 1.00 98.69 77 ARG A O 1
ATOM 590 N N . TRP A 1 78 ? -1.299 -6.174 -14.183 1.00 98.69 78 TRP A N 1
ATOM 591 C CA . TRP A 1 78 ? -0.334 -7.119 -14.737 1.00 98.69 78 TRP A CA 1
ATOM 592 C C . TRP A 1 78 ? 0.865 -7.317 -13.802 1.00 98.69 78 TRP A C 1
ATOM 594 O O . TRP A 1 78 ? 1.324 -8.445 -13.624 1.00 98.69 78 TRP A O 1
ATOM 604 N N . CYS A 1 79 ? 1.368 -6.243 -13.184 1.00 98.69 79 CYS A N 1
ATOM 605 C CA . CYS A 1 79 ? 2.480 -6.324 -12.238 1.00 98.69 79 CYS A CA 1
ATOM 606 C C . CYS A 1 79 ? 2.106 -7.130 -10.990 1.00 98.69 79 CYS A C 1
ATOM 608 O O . CYS A 1 79 ? 2.897 -7.978 -10.580 1.00 98.69 79 CYS A O 1
ATOM 610 N N . VAL A 1 80 ? 0.905 -6.924 -10.435 1.00 98.69 80 VAL A N 1
ATOM 611 C CA . VAL A 1 80 ? 0.374 -7.732 -9.323 1.00 98.69 80 VAL A CA 1
ATOM 612 C C . VAL A 1 80 ? 0.356 -9.212 -9.698 1.00 98.69 80 VAL A C 1
ATOM 614 O O . VAL A 1 80 ? 1.003 -10.017 -9.031 1.00 98.69 80 VAL A O 1
ATOM 617 N N . ASP A 1 81 ? -0.293 -9.568 -10.809 1.00 98.56 81 ASP A N 1
ATOM 618 C CA . ASP A 1 81 ? -0.404 -10.961 -11.259 1.00 98.56 81 ASP A CA 1
ATOM 619 C C . ASP A 1 81 ? 0.967 -11.600 -11.501 1.00 98.56 81 ASP A C 1
ATOM 621 O O . ASP A 1 81 ? 1.227 -12.747 -11.117 1.00 98.56 81 ASP A O 1
ATOM 625 N N . ARG A 1 82 ? 1.882 -10.844 -12.115 1.00 98.44 82 ARG A N 1
ATOM 626 C CA . ARG A 1 82 ? 3.229 -11.325 -12.406 1.00 98.44 82 ARG A CA 1
ATOM 627 C C . ARG A 1 82 ? 4.036 -11.557 -11.135 1.00 98.44 82 ARG A C 1
ATOM 629 O O . ARG A 1 82 ? 4.706 -12.582 -11.035 1.00 98.44 82 ARG A O 1
ATOM 636 N N . LEU A 1 83 ? 3.993 -10.626 -10.188 1.00 98.38 83 LEU A N 1
ATOM 637 C CA . LEU A 1 83 ? 4.738 -10.720 -8.933 1.00 98.38 83 LEU A CA 1
ATOM 638 C C . LEU A 1 83 ? 4.150 -11.774 -8.001 1.00 98.38 83 LEU A C 1
ATOM 640 O O . LEU A 1 83 ? 4.919 -12.458 -7.335 1.00 98.38 83 LEU A O 1
ATOM 644 N N . ASN A 1 84 ? 2.833 -11.978 -8.025 1.00 97.75 84 ASN A N 1
ATOM 645 C CA . ASN A 1 84 ? 2.192 -13.093 -7.341 1.00 97.75 84 ASN A CA 1
ATOM 646 C C . ASN A 1 84 ? 2.743 -14.436 -7.852 1.00 97.75 84 ASN A C 1
ATOM 648 O O . ASN A 1 84 ? 3.170 -15.281 -7.071 1.00 97.75 84 ASN A O 1
ATOM 652 N N . ALA A 1 85 ? 2.829 -14.601 -9.177 1.00 97.94 85 ALA A N 1
ATOM 653 C CA . ALA A 1 85 ? 3.351 -15.822 -9.790 1.00 97.94 85 ALA A CA 1
ATOM 654 C C . ALA A 1 85 ? 4.859 -16.044 -9.562 1.00 97.94 85 ALA A C 1
ATOM 656 O O . ALA A 1 85 ? 5.319 -17.184 -9.581 1.00 97.94 85 ALA A O 1
ATOM 657 N N . LEU A 1 86 ? 5.643 -14.973 -9.400 1.00 97.00 86 LEU A N 1
ATOM 658 C CA . LEU A 1 86 ? 7.092 -15.061 -9.196 1.00 97.00 86 LEU A CA 1
ATOM 659 C C . LEU A 1 86 ? 7.469 -15.222 -7.721 1.00 97.00 86 LEU A C 1
ATOM 661 O O . LEU A 1 86 ? 8.355 -16.010 -7.400 1.00 97.00 86 LEU A O 1
ATOM 665 N N . HIS A 1 87 ? 6.851 -14.432 -6.844 1.00 95.19 87 HIS A N 1
ATOM 666 C CA . HIS A 1 87 ? 7.167 -14.377 -5.422 1.00 95.19 87 HIS A CA 1
ATOM 667 C C . HIS A 1 87 ? 6.013 -13.756 -4.616 1.00 95.19 87 HIS A C 1
ATOM 669 O O . HIS A 1 87 ? 6.120 -12.637 -4.089 1.00 95.19 87 HIS A O 1
ATOM 675 N N . GLN A 1 88 ? 4.911 -14.499 -4.500 1.00 96.62 88 GLN A N 1
ATOM 676 C CA . GLN A 1 88 ? 3.782 -14.161 -3.633 1.00 96.62 88 GLN A CA 1
ATOM 677 C C . GLN A 1 88 ? 4.254 -13.775 -2.221 1.00 96.62 88 GLN A C 1
ATOM 679 O O . GLN A 1 88 ? 5.202 -14.350 -1.684 1.00 96.62 88 GLN A O 1
ATOM 684 N N . GLY A 1 89 ? 3.616 -12.760 -1.639 1.00 96.25 89 GLY A N 1
ATOM 685 C CA . GLY A 1 89 ? 3.930 -12.286 -0.288 1.00 96.25 89 GLY A CA 1
ATOM 686 C C . GLY A 1 89 ? 5.210 -11.450 -0.174 1.00 96.25 89 GLY A C 1
ATOM 687 O O . GLY A 1 89 ? 5.485 -10.914 0.889 1.00 96.25 89 GLY A O 1
ATOM 688 N N . SER A 1 90 ? 6.006 -11.283 -1.237 1.00 96.62 90 SER A N 1
ATOM 689 C CA . SER A 1 90 ? 7.180 -10.394 -1.171 1.00 96.62 90 SER A CA 1
ATOM 690 C C . SER A 1 90 ? 6.795 -8.930 -0.948 1.00 96.62 90 SER A C 1
ATOM 692 O O . SER A 1 90 ? 5.704 -8.498 -1.321 1.00 96.62 90 SER A O 1
ATOM 694 N N . SER A 1 91 ? 7.740 -8.122 -0.452 1.00 96.69 91 SER A N 1
ATOM 695 C CA . SER A 1 91 ? 7.571 -6.665 -0.366 1.00 96.69 91 SER A CA 1
ATOM 696 C C . SER A 1 91 ? 7.202 -6.049 -1.717 1.00 96.69 91 SER A C 1
ATOM 698 O O . SER A 1 91 ? 6.328 -5.196 -1.775 1.00 96.69 91 SER A O 1
ATOM 700 N N . LEU A 1 92 ? 7.808 -6.501 -2.825 1.00 97.12 92 LEU A N 1
ATOM 701 C CA . LEU A 1 92 ? 7.499 -5.951 -4.149 1.00 97.12 92 LEU A CA 1
ATOM 702 C C . LEU A 1 92 ? 6.088 -6.330 -4.621 1.00 97.12 92 LEU A C 1
ATOM 704 O O . LEU A 1 92 ? 5.404 -5.493 -5.205 1.00 97.12 92 LEU A O 1
ATOM 708 N N . HIS A 1 93 ? 5.638 -7.557 -4.342 1.00 98.56 93 HIS A N 1
ATOM 709 C CA . HIS A 1 93 ? 4.249 -7.955 -4.580 1.00 98.56 93 HIS A CA 1
ATOM 710 C C . HIS A 1 93 ? 3.276 -7.096 -3.757 1.00 98.56 93 HIS A C 1
ATOM 712 O O . HIS A 1 93 ? 2.308 -6.569 -4.299 1.00 98.56 93 HIS A O 1
ATOM 718 N N . GLY A 1 94 ? 3.595 -6.868 -2.481 1.00 98.56 94 GLY A N 1
ATOM 719 C CA . GLY A 1 94 ? 2.855 -5.967 -1.602 1.00 98.56 94 GLY A CA 1
ATOM 720 C C . GLY A 1 94 ? 2.772 -4.534 -2.130 1.00 98.56 94 GLY A C 1
ATOM 721 O O . GLY A 1 94 ? 1.686 -3.970 -2.215 1.00 98.56 94 GLY A O 1
ATOM 722 N N . ILE A 1 95 ? 3.900 -3.964 -2.561 1.00 98.50 95 ILE A N 1
ATOM 723 C CA . ILE A 1 95 ? 3.962 -2.627 -3.171 1.00 98.50 95 ILE A CA 1
ATOM 724 C C . ILE A 1 95 ? 3.091 -2.560 -4.432 1.00 98.50 95 ILE A C 1
ATOM 726 O O . ILE A 1 95 ? 2.385 -1.575 -4.632 1.00 98.50 95 ILE A O 1
ATOM 730 N N . ALA A 1 96 ? 3.090 -3.600 -5.271 1.00 98.75 96 ALA A N 1
ATOM 731 C CA . ALA A 1 96 ? 2.231 -3.643 -6.454 1.00 98.75 96 ALA A CA 1
ATOM 732 C C . ALA A 1 96 ? 0.737 -3.626 -6.094 1.00 98.75 96 ALA A C 1
ATOM 734 O O . ALA A 1 96 ? -0.026 -2.895 -6.726 1.00 98.75 96 ALA A O 1
ATOM 735 N N . LEU A 1 97 ? 0.330 -4.367 -5.057 1.00 98.88 97 LEU A N 1
ATOM 736 C CA . LEU A 1 97 ? -1.041 -4.345 -4.539 1.00 98.88 97 LEU A CA 1
ATOM 737 C C . LEU A 1 97 ? -1.416 -2.965 -3.982 1.00 98.88 97 LEU A C 1
ATOM 739 O O . LEU A 1 97 ? -2.477 -2.449 -4.320 1.00 98.88 97 LEU A O 1
ATOM 743 N N . LEU A 1 98 ? -0.538 -2.337 -3.189 1.00 98.81 98 LEU A N 1
ATOM 744 C CA . LEU A 1 98 ? -0.761 -0.986 -2.657 1.00 98.81 98 LEU A CA 1
ATOM 745 C C . LEU A 1 98 ? -0.922 0.048 -3.782 1.00 98.81 98 LEU A C 1
ATOM 747 O O . LEU A 1 98 ? -1.842 0.861 -3.744 1.00 98.81 98 LEU A O 1
ATOM 751 N N . ASN A 1 99 ? -0.080 -0.020 -4.815 1.00 98.75 99 ASN A N 1
ATOM 752 C CA . ASN A 1 99 ? -0.164 0.874 -5.971 1.00 98.75 99 ASN A CA 1
ATOM 753 C C . ASN A 1 99 ? -1.455 0.667 -6.776 1.00 98.75 99 ASN A C 1
ATOM 755 O O . ASN A 1 99 ? -2.083 1.643 -7.186 1.00 98.75 99 ASN A O 1
ATOM 759 N N . LEU A 1 100 ? -1.874 -0.585 -6.990 1.00 98.88 100 LEU A N 1
ATOM 760 C CA . LEU A 1 100 ? -3.136 -0.889 -7.669 1.00 98.88 100 LEU A CA 1
ATOM 761 C C . LEU A 1 100 ? -4.346 -0.401 -6.856 1.00 98.88 100 LEU A C 1
ATOM 763 O O . LEU A 1 100 ? -5.256 0.207 -7.417 1.00 98.88 100 LEU A O 1
ATOM 767 N N . ALA A 1 101 ? -4.339 -0.605 -5.536 1.00 98.81 101 ALA A N 1
ATOM 768 C CA . ALA A 1 101 ? -5.398 -0.126 -4.653 1.00 98.81 101 ALA A CA 1
ATOM 769 C C . ALA A 1 101 ? -5.480 1.410 -4.643 1.00 98.81 101 ALA A C 1
ATOM 771 O O . ALA A 1 101 ? -6.569 1.973 -4.761 1.00 98.81 101 ALA A O 1
ATOM 772 N N . ALA A 1 102 ? -4.333 2.095 -4.586 1.00 98.56 102 ALA A N 1
ATOM 773 C CA . ALA A 1 102 ? -4.262 3.551 -4.683 1.00 98.56 102 ALA A CA 1
ATOM 774 C C . ALA A 1 102 ? -4.785 4.063 -6.035 1.00 98.56 102 ALA A C 1
ATOM 776 O O . ALA A 1 102 ? -5.506 5.060 -6.082 1.00 98.56 102 ALA A O 1
ATOM 777 N N . TRP A 1 103 ? -4.484 3.364 -7.135 1.00 98.56 103 TRP A N 1
ATOM 778 C CA . TRP A 1 103 ? -5.038 3.693 -8.447 1.00 98.56 103 TRP A CA 1
ATOM 779 C C . TRP A 1 103 ? -6.567 3.574 -8.466 1.00 98.56 103 TRP A C 1
ATOM 781 O O . TRP A 1 103 ? -7.228 4.540 -8.845 1.00 98.56 103 TRP A O 1
ATOM 791 N N . HIS A 1 104 ? -7.132 2.460 -7.982 1.00 98.62 104 HIS A N 1
ATOM 792 C CA . HIS A 1 104 ? -8.586 2.286 -7.858 1.00 98.62 104 HIS A CA 1
ATOM 793 C C . HIS A 1 104 ? -9.218 3.403 -7.017 1.00 98.62 104 HIS A C 1
ATOM 795 O O . HIS A 1 104 ? -10.202 4.017 -7.430 1.00 98.62 104 HIS A O 1
ATOM 801 N N . ARG A 1 105 ? -8.613 3.737 -5.871 1.00 97.75 105 ARG A N 1
ATOM 802 C CA . ARG A 1 105 ? -9.073 4.833 -5.008 1.00 97.75 105 ARG A CA 1
ATOM 803 C C . ARG A 1 105 ? -9.088 6.173 -5.752 1.00 97.75 105 ARG A C 1
ATOM 805 O O . ARG A 1 105 ? -10.081 6.891 -5.680 1.00 97.75 105 ARG A O 1
ATOM 812 N N . ASN A 1 106 ? -8.042 6.477 -6.521 1.00 96.81 106 ASN A N 1
ATOM 813 C CA . ASN A 1 106 ? -7.950 7.700 -7.325 1.00 96.81 106 ASN A CA 1
ATOM 814 C C . ASN A 1 106 ? -8.959 7.749 -8.487 1.00 96.81 106 ASN A C 1
ATOM 816 O O . ASN A 1 106 ? -9.277 8.837 -8.959 1.00 96.81 106 ASN A O 1
ATOM 820 N N . GLN A 1 107 ? -9.471 6.601 -8.943 1.00 97.56 107 GLN A N 1
ATOM 821 C CA . GLN A 1 107 ? -10.573 6.523 -9.913 1.00 97.56 107 GLN A CA 1
ATOM 822 C C . GLN A 1 107 ? -11.968 6.589 -9.259 1.00 97.56 107 GLN A C 1
ATOM 824 O O . GLN A 1 107 ? -12.976 6.538 -9.958 1.00 97.56 107 GLN A O 1
ATOM 829 N N . GLY A 1 108 ? -12.056 6.698 -7.928 1.00 97.12 108 GLY A N 1
ATOM 830 C CA . GLY A 1 108 ? -13.324 6.628 -7.193 1.00 97.12 108 GLY A CA 1
ATOM 831 C C . GLY A 1 108 ? -13.866 5.202 -7.027 1.00 97.12 108 GLY A C 1
ATOM 832 O O . GLY A 1 108 ? -15.006 5.014 -6.609 1.00 97.12 108 GLY A O 1
ATOM 833 N N . GLU A 1 109 ? -13.062 4.179 -7.318 1.00 97.88 109 GLU A N 1
ATOM 834 C CA . GLU A 1 109 ? -13.440 2.766 -7.247 1.00 97.88 109 GLU A CA 1
ATOM 835 C C . GLU A 1 109 ? -13.147 2.183 -5.851 1.00 97.88 109 GLU A C 1
ATOM 837 O O . GLU A 1 109 ? -12.420 1.200 -5.700 1.00 97.88 109 GLU A O 1
ATOM 842 N N . SER A 1 110 ? -13.717 2.784 -4.800 1.00 97.44 110 SER A N 1
ATOM 843 C CA . SER A 1 110 ? -13.427 2.434 -3.396 1.00 97.44 110 SER A CA 1
ATOM 844 C C . SER A 1 110 ? -13.607 0.946 -3.078 1.00 97.44 110 SER A C 1
ATOM 846 O O . SER A 1 110 ? -12.793 0.361 -2.367 1.00 97.44 110 SER A O 1
ATOM 848 N N . MET A 1 111 ? -14.632 0.299 -3.642 1.00 96.94 111 MET A N 1
ATOM 849 C CA . MET A 1 111 ? -14.861 -1.138 -3.437 1.00 96.94 111 MET A CA 1
ATOM 850 C C . MET A 1 111 ? -13.780 -2.008 -4.085 1.00 96.94 111 MET A C 1
ATOM 852 O O . MET A 1 111 ? -13.402 -3.032 -3.519 1.00 96.94 111 MET A O 1
ATOM 856 N N . MET A 1 112 ? -13.250 -1.593 -5.239 1.00 98.38 112 MET A N 1
ATOM 857 C CA . MET A 1 112 ? -12.137 -2.289 -5.887 1.00 98.38 112 MET A CA 1
ATOM 858 C C . MET A 1 112 ? -10.848 -2.107 -5.089 1.00 98.38 112 MET A C 1
ATOM 860 O O . MET A 1 112 ? -10.136 -3.082 -4.865 1.00 98.38 112 MET A O 1
ATOM 864 N N . ALA A 1 113 ? -10.596 -0.903 -4.567 1.00 98.62 113 ALA A N 1
ATOM 865 C CA . ALA A 1 113 ? -9.465 -0.652 -3.676 1.00 98.62 113 ALA A CA 1
ATOM 866 C C . ALA A 1 113 ? -9.521 -1.533 -2.413 1.00 98.62 113 ALA A C 1
ATOM 868 O O . ALA A 1 113 ? -8.523 -2.161 -2.055 1.00 98.62 113 ALA A O 1
ATOM 869 N N . LEU A 1 114 ? -10.695 -1.656 -1.775 1.00 98.06 114 LEU A N 1
ATOM 870 C CA . LEU A 1 114 ? -10.900 -2.562 -0.636 1.00 98.06 114 LEU A CA 1
ATOM 871 C C . LEU A 1 114 ? -10.653 -4.030 -1.009 1.00 98.06 114 LEU A C 1
ATOM 873 O O . LEU A 1 114 ? -9.999 -4.749 -0.252 1.00 98.06 114 LEU A O 1
ATOM 877 N N . ALA A 1 115 ? -11.140 -4.473 -2.172 1.00 98.00 115 ALA A N 1
ATOM 878 C CA . ALA A 1 115 ? -10.908 -5.830 -2.658 1.00 98.00 115 ALA A CA 1
ATOM 879 C C . ALA A 1 115 ? -9.412 -6.108 -2.881 1.00 98.00 115 ALA A C 1
ATOM 881 O O . ALA A 1 115 ? -8.920 -7.155 -2.466 1.00 98.00 115 ALA A O 1
ATOM 882 N N . THR A 1 116 ? -8.667 -5.157 -3.451 1.00 98.56 116 THR A N 1
ATOM 883 C CA . THR A 1 116 ? -7.210 -5.269 -3.619 1.00 98.56 116 THR A CA 1
ATOM 884 C C . THR A 1 116 ? -6.481 -5.307 -2.272 1.00 98.56 116 THR A C 1
ATOM 886 O O . THR A 1 116 ? -5.623 -6.162 -2.061 1.00 98.56 116 THR A O 1
ATOM 889 N N . HIS A 1 117 ? -6.847 -4.448 -1.314 1.00 98.50 117 HIS A N 1
ATOM 890 C CA . HIS A 1 117 ? -6.276 -4.484 0.038 1.00 98.50 117 HIS A CA 1
ATOM 891 C C . HIS A 1 117 ? -6.573 -5.798 0.782 1.00 98.50 117 HIS A C 1
ATOM 893 O O . HIS A 1 117 ? -5.768 -6.236 1.606 1.00 98.50 117 HIS A O 1
ATOM 899 N N . ALA A 1 118 ? -7.694 -6.466 0.493 1.00 96.88 118 ALA A N 1
ATOM 900 C CA . ALA A 1 118 ? -8.024 -7.757 1.095 1.00 96.88 118 ALA A CA 1
ATOM 901 C C . ALA A 1 118 ? -7.045 -8.881 0.697 1.00 96.88 118 ALA A C 1
ATOM 903 O O . ALA A 1 118 ? -6.876 -9.830 1.466 1.00 96.88 118 ALA A O 1
ATOM 904 N N . GLU A 1 119 ? -6.340 -8.756 -0.436 1.00 97.56 119 GLU A N 1
ATOM 905 C CA . GLU A 1 119 ? -5.269 -9.687 -0.834 1.00 97.56 119 GLU A CA 1
ATOM 906 C C . GLU A 1 119 ? -4.051 -9.617 0.129 1.00 97.56 119 GLU A C 1
ATOM 908 O O . GLU A 1 119 ? -3.303 -10.590 0.304 1.00 97.56 119 GLU A O 1
ATOM 913 N N . ILE A 1 120 ? -3.886 -8.500 0.854 1.00 97.75 120 ILE A N 1
ATOM 914 C CA . ILE A 1 120 ? -2.883 -8.304 1.914 1.00 97.75 120 ILE A CA 1
ATOM 915 C C . ILE A 1 120 ? -3.469 -8.768 3.265 1.00 97.75 120 ILE A C 1
ATOM 917 O O . ILE A 1 120 ? -3.837 -7.994 4.157 1.00 97.75 120 ILE A O 1
ATOM 921 N N . SER A 1 121 ? -3.598 -10.087 3.410 1.00 92.00 121 SER A N 1
ATOM 922 C CA . SER A 1 121 ? -4.090 -10.754 4.620 1.00 92.00 121 SER A CA 1
ATOM 923 C C . SER A 1 121 ? -2.952 -11.140 5.582 1.00 92.00 121 SER A C 1
ATOM 925 O O . SER A 1 121 ? -1.805 -11.284 5.156 1.00 92.00 121 SER A O 1
ATOM 927 N N . PRO A 1 122 ? -3.243 -11.390 6.875 1.00 87.81 122 PRO A N 1
ATOM 928 C CA . PRO A 1 122 ? -2.250 -11.918 7.815 1.00 87.81 122 PRO A CA 1
ATOM 929 C C . PRO A 1 122 ? -1.592 -13.232 7.360 1.00 87.81 122 PRO A C 1
ATOM 931 O O . PRO A 1 122 ? -0.468 -13.518 7.755 1.00 87.81 122 PRO A O 1
ATOM 934 N N . SER A 1 123 ? -2.272 -14.017 6.520 1.00 89.88 123 SER A N 1
ATOM 935 C CA . SER A 1 123 ? -1.786 -15.294 5.993 1.00 89.88 123 SER A CA 1
ATOM 936 C C . SER A 1 123 ? -1.096 -15.199 4.628 1.00 89.88 123 SER A C 1
ATOM 938 O O . SER A 1 123 ? -0.588 -16.213 4.160 1.00 89.88 123 SER A O 1
ATOM 940 N N . SER A 1 124 ? -1.070 -14.036 3.958 1.00 90.00 124 SER A N 1
ATOM 941 C CA . SER A 1 124 ? -0.489 -13.930 2.606 1.00 90.00 124 SER A CA 1
ATOM 942 C C . SER A 1 124 ? 1.028 -13.713 2.572 1.00 90.00 124 SER A C 1
ATOM 944 O O . SER A 1 124 ? 1.597 -13.611 1.488 1.00 90.00 124 SER A O 1
ATOM 946 N N . GLY A 1 125 ? 1.692 -13.692 3.733 1.00 93.62 125 GLY A N 1
ATOM 947 C CA . GLY A 1 125 ? 3.156 -13.677 3.847 1.00 93.62 125 GLY A CA 1
ATOM 948 C C . GLY A 1 125 ? 3.819 -12.314 3.631 1.00 93.62 125 GLY A C 1
ATOM 949 O O . GLY A 1 125 ? 5.044 -12.248 3.621 1.00 93.62 125 GLY A O 1
ATOM 950 N N . HIS A 1 126 ? 3.032 -11.246 3.472 1.00 97.44 126 HIS A N 1
ATOM 951 C CA . HIS A 1 126 ? 3.550 -9.883 3.346 1.00 97.44 126 HIS A CA 1
ATOM 952 C C . HIS A 1 126 ? 4.175 -9.384 4.657 1.00 97.44 126 HIS A C 1
ATOM 954 O O . HIS A 1 126 ? 3.663 -9.731 5.726 1.00 97.44 126 HIS A O 1
ATOM 960 N N . PRO A 1 127 ? 5.236 -8.555 4.598 1.00 96.88 127 PRO A N 1
ATOM 961 C CA . PRO A 1 127 ? 5.827 -7.981 5.799 1.00 96.88 127 PRO A CA 1
ATOM 962 C C . PRO A 1 127 ? 4.911 -6.937 6.463 1.00 96.88 127 PRO A C 1
ATOM 964 O O . PRO A 1 127 ? 3.930 -6.465 5.874 1.00 96.88 127 PRO A O 1
ATOM 967 N N . ASP A 1 128 ? 5.223 -6.603 7.717 1.00 96.38 128 ASP A N 1
ATOM 968 C CA . ASP A 1 128 ? 4.367 -5.772 8.570 1.00 96.38 128 ASP A CA 1
ATOM 969 C C . ASP A 1 128 ? 4.206 -4.333 8.075 1.00 96.38 128 ASP A C 1
ATOM 971 O O . ASP A 1 128 ? 3.126 -3.768 8.233 1.00 96.38 128 ASP A O 1
ATOM 975 N N . ASP A 1 129 ? 5.211 -3.766 7.407 1.00 97.69 129 ASP A N 1
ATOM 976 C CA . ASP A 1 129 ? 5.125 -2.450 6.764 1.00 97.69 129 ASP A CA 1
ATOM 977 C C . ASP A 1 129 ? 4.015 -2.415 5.698 1.00 97.69 129 ASP A C 1
ATOM 979 O O . ASP A 1 129 ? 3.110 -1.581 5.753 1.00 97.69 129 ASP A O 1
ATOM 983 N N . ILE A 1 130 ? 4.010 -3.381 4.776 1.00 98.56 130 ILE A N 1
ATOM 984 C CA . ILE A 1 130 ? 2.995 -3.528 3.728 1.00 98.56 130 ILE A CA 1
ATOM 985 C C . ILE A 1 130 ? 1.616 -3.760 4.342 1.00 98.56 130 ILE A C 1
ATOM 987 O O . ILE A 1 130 ? 0.629 -3.149 3.918 1.00 98.56 130 ILE A O 1
ATOM 991 N N . ARG A 1 131 ? 1.528 -4.645 5.341 1.00 98.25 131 ARG A N 1
ATOM 992 C CA . ARG A 1 131 ? 0.265 -4.938 6.022 1.00 98.25 131 ARG A CA 1
ATOM 993 C C . ARG A 1 131 ? -0.271 -3.701 6.738 1.00 98.25 131 ARG A C 1
ATOM 995 O O . ARG A 1 131 ? -1.456 -3.407 6.614 1.00 98.25 131 ARG A O 1
ATOM 1002 N N . GLY A 1 132 ? 0.588 -2.971 7.438 1.00 98.31 132 GLY A N 1
ATOM 1003 C CA . GLY A 1 132 ? 0.252 -1.745 8.150 1.00 98.31 132 GLY A CA 1
ATOM 1004 C C . GLY A 1 132 ? -0.264 -0.653 7.217 1.00 98.31 132 GLY A C 1
ATOM 1005 O O . GLY A 1 132 ? -1.376 -0.163 7.413 1.00 98.31 132 GLY A O 1
ATOM 1006 N N . LEU A 1 133 ? 0.475 -0.356 6.143 1.00 98.69 133 LEU A N 1
ATOM 1007 C CA . LEU A 1 133 ? 0.073 0.616 5.119 1.00 98.69 133 LEU A CA 1
ATOM 1008 C C . LEU A 1 133 ? -1.260 0.237 4.463 1.00 98.69 133 LEU A C 1
ATOM 1010 O O . LEU A 1 133 ? -2.143 1.077 4.296 1.00 98.69 133 LEU A O 1
ATOM 1014 N N . SER A 1 134 ? -1.449 -1.049 4.152 1.00 98.75 134 SER A N 1
ATOM 1015 C CA . SER A 1 134 ? -2.713 -1.544 3.609 1.00 98.75 134 SER A CA 1
ATOM 1016 C C . SER A 1 134 ? -3.883 -1.299 4.560 1.00 98.75 134 SER A C 1
ATOM 1018 O O . SER A 1 134 ? -4.983 -0.969 4.115 1.00 98.75 134 SER A O 1
ATOM 1020 N N . ARG A 1 135 ? -3.686 -1.507 5.864 1.00 98.50 135 ARG A N 1
ATOM 1021 C CA . ARG A 1 135 ? -4.744 -1.359 6.870 1.00 98.50 135 ARG A CA 1
ATOM 1022 C C . ARG A 1 135 ? -5.057 0.107 7.142 1.00 98.50 135 ARG A C 1
ATOM 1024 O O . ARG A 1 135 ? -6.234 0.424 7.268 1.00 98.50 135 ARG A O 1
ATOM 1031 N N . LEU A 1 136 ? -4.058 0.987 7.118 1.00 98.69 136 LEU A N 1
ATOM 1032 C CA . LEU A 1 136 ? -4.258 2.433 7.216 1.00 98.69 136 LEU A CA 1
ATOM 1033 C C . LEU A 1 136 ? -5.179 2.937 6.094 1.00 98.69 136 LEU A C 1
ATOM 1035 O O . LEU A 1 136 ? -6.212 3.549 6.360 1.00 98.69 136 LEU A O 1
ATOM 1039 N N . GLU A 1 137 ? -4.873 2.590 4.842 1.00 98.62 137 GLU A N 1
ATOM 1040 C CA . GLU A 1 137 ? -5.703 2.987 3.697 1.00 98.62 137 GLU A CA 1
ATOM 1041 C C . GLU A 1 137 ? -7.088 2.328 3.711 1.00 98.62 137 GLU A C 1
ATOM 1043 O O . GLU A 1 137 ? -8.086 2.982 3.411 1.00 98.62 137 GLU A O 1
ATOM 1048 N N . THR A 1 138 ? -7.185 1.063 4.138 1.00 98.50 138 THR A N 1
ATOM 1049 C CA . THR A 1 138 ? -8.487 0.402 4.331 1.00 98.50 138 THR A CA 1
ATOM 1050 C C . THR A 1 138 ? -9.338 1.163 5.353 1.00 98.50 138 THR A C 1
ATOM 1052 O O . THR A 1 138 ? -10.517 1.402 5.100 1.00 98.50 138 THR A O 1
ATOM 1055 N N . GLY A 1 139 ? -8.749 1.583 6.479 1.00 98.31 139 GLY A N 1
ATOM 1056 C CA . GLY A 1 139 ? -9.422 2.391 7.497 1.00 98.31 139 GLY A CA 1
ATOM 1057 C C . GLY A 1 139 ? -9.953 3.705 6.928 1.00 98.31 139 GLY A C 1
ATOM 1058 O O . GLY A 1 139 ? -11.137 3.997 7.067 1.00 98.31 139 GLY A O 1
ATOM 1059 N N . ARG A 1 140 ? -9.120 4.439 6.184 1.00 98.56 140 ARG A N 1
ATOM 1060 C CA . ARG A 1 140 ? -9.502 5.702 5.526 1.00 98.56 140 ARG A CA 1
ATOM 1061 C C . ARG A 1 140 ? -10.623 5.537 4.501 1.00 98.56 140 ARG A C 1
ATOM 1063 O O . ARG A 1 140 ? -11.498 6.396 4.410 1.00 98.56 140 ARG A O 1
ATOM 1070 N N . ILE A 1 141 ? -10.622 4.447 3.729 1.00 98.38 141 ILE A N 1
ATOM 1071 C CA . ILE A 1 141 ? -11.722 4.150 2.799 1.00 98.38 141 ILE A CA 1
ATOM 1072 C C . ILE A 1 141 ? -13.013 3.869 3.577 1.00 98.38 141 ILE A C 1
ATOM 1074 O O . ILE A 1 141 ? -14.057 4.396 3.207 1.00 98.38 141 ILE A O 1
ATOM 1078 N N . MET A 1 142 ? -12.947 3.088 4.659 1.00 97.25 142 MET A N 1
ATOM 1079 C CA . MET A 1 142 ? -14.111 2.769 5.494 1.00 97.25 142 MET A CA 1
ATOM 1080 C C . MET A 1 142 ? -14.704 4.014 6.173 1.00 97.25 142 MET A C 1
ATOM 1082 O O . MET A 1 142 ? -15.923 4.162 6.172 1.00 97.25 142 MET A O 1
ATOM 1086 N N . ILE A 1 143 ? -13.870 4.955 6.638 1.00 97.44 143 ILE A N 1
ATOM 1087 C CA . ILE A 1 143 ? -14.326 6.277 7.114 1.00 97.44 143 ILE A CA 1
ATOM 1088 C C . ILE A 1 143 ? -15.108 7.001 6.016 1.00 97.44 143 ILE A C 1
ATOM 1090 O O . ILE A 1 143 ? -16.202 7.497 6.256 1.00 97.44 143 ILE A O 1
ATOM 1094 N N . GLY A 1 144 ? -14.582 7.027 4.787 1.00 96.38 144 GLY A N 1
ATOM 1095 C CA . GLY A 1 144 ? -15.272 7.646 3.650 1.00 96.38 144 GLY A CA 1
ATOM 1096 C C . GLY A 1 144 ? -16.601 6.974 3.276 1.00 96.38 144 GLY A C 1
ATOM 1097 O O . GLY A 1 144 ? -17.427 7.597 2.613 1.00 96.38 144 GLY A O 1
ATOM 1098 N N . LEU A 1 145 ? -16.811 5.723 3.695 1.00 95.19 145 LEU A N 1
ATOM 1099 C CA . LEU A 1 145 ? -18.063 4.975 3.546 1.00 95.19 145 LEU A CA 1
ATOM 1100 C C . LEU A 1 145 ? -18.976 5.081 4.781 1.00 95.19 145 LEU A C 1
ATOM 1102 O O . LEU A 1 145 ? -20.014 4.422 4.813 1.00 95.19 145 LEU A O 1
ATOM 1106 N N . ASP A 1 146 ? -18.597 5.881 5.782 1.00 95.75 146 ASP A N 1
ATOM 1107 C CA . ASP A 1 146 ? -19.289 6.019 7.069 1.00 95.75 146 ASP A CA 1
ATOM 1108 C C . ASP A 1 146 ? -19.409 4.690 7.846 1.00 95.75 146 ASP A C 1
ATOM 1110 O O . ASP A 1 146 ? -20.304 4.496 8.661 1.00 95.75 146 ASP A O 1
ATOM 1114 N N . ASP A 1 147 ? -18.521 3.725 7.588 1.00 95.50 147 ASP A N 1
ATOM 1115 C CA . ASP A 1 147 ? -18.476 2.448 8.301 1.0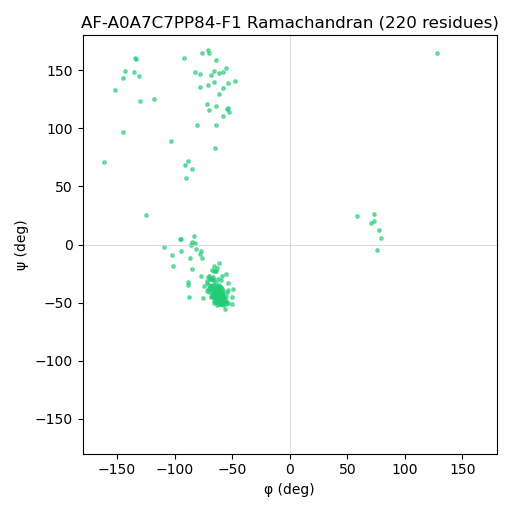0 95.50 147 ASP A CA 1
ATOM 1116 C C . ASP A 1 147 ? -17.316 2.480 9.301 1.00 95.50 147 ASP A C 1
ATOM 1118 O O . ASP A 1 147 ? -16.171 2.142 8.989 1.00 95.50 147 ASP A O 1
ATOM 1122 N N . LEU A 1 148 ? -17.609 2.945 10.515 1.00 96.06 148 LEU A N 1
ATOM 1123 C CA . LEU A 1 148 ? -16.606 3.389 11.484 1.00 96.06 148 LEU A CA 1
ATOM 1124 C C . LEU A 1 148 ? -16.067 2.270 12.392 1.00 96.06 148 LEU A C 1
ATOM 1126 O O . LEU A 1 148 ? -14.874 2.242 12.675 1.00 96.06 148 LEU A O 1
ATOM 1130 N N . ASP A 1 149 ? -16.877 1.284 12.784 1.00 94.31 149 ASP A N 1
ATOM 1131 C CA . ASP A 1 149 ? -16.395 0.096 13.520 1.00 94.31 149 ASP A CA 1
ATOM 1132 C C . ASP A 1 149 ? -15.254 -0.677 12.801 1.00 94.31 149 ASP A C 1
ATOM 1134 O O . ASP A 1 149 ? -14.215 -0.959 13.411 1.00 94.31 149 ASP A O 1
ATOM 1138 N N . PRO A 1 150 ? -15.352 -1.026 11.502 1.00 95.44 150 PRO A N 1
ATOM 1139 C CA . PRO A 1 150 ? -14.258 -1.675 10.797 1.00 95.44 150 PRO A CA 1
ATOM 1140 C C . PRO A 1 150 ? -13.113 -0.696 10.534 1.00 95.44 150 PRO A C 1
ATOM 1142 O O . PRO A 1 150 ? -11.962 -1.132 10.553 1.00 95.44 150 PRO A O 1
ATOM 1145 N N . ALA A 1 151 ? -13.389 0.601 10.345 1.00 97.44 151 ALA A N 1
ATOM 1146 C CA . ALA A 1 151 ? -12.346 1.612 10.227 1.00 97.44 151 ALA A CA 1
ATOM 1147 C C . ALA A 1 151 ? -11.45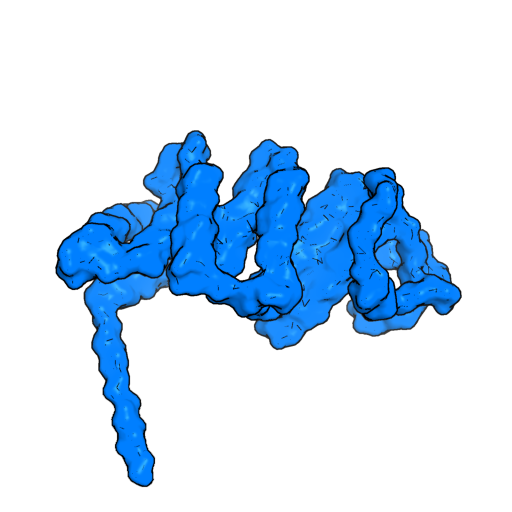6 1.637 11.475 1.00 97.44 151 ALA A C 1
ATOM 1149 O O . ALA A 1 151 ? -10.240 1.494 11.360 1.00 97.44 151 ALA A O 1
ATOM 1150 N N . MET A 1 152 ? -12.055 1.699 12.668 1.00 97.38 152 MET A N 1
ATOM 1151 C CA . MET A 1 152 ? -11.334 1.662 13.941 1.00 97.38 152 MET A CA 1
ATOM 1152 C C . MET A 1 152 ? -10.495 0.388 14.089 1.00 97.38 152 MET A C 1
ATOM 1154 O O . MET A 1 152 ? -9.334 0.458 14.491 1.00 97.38 152 MET A O 1
ATOM 1158 N N . ARG A 1 153 ? -11.025 -0.785 13.719 1.00 97.00 153 ARG A N 1
ATOM 1159 C CA . ARG A 1 153 ? -10.242 -2.036 13.749 1.00 97.00 153 ARG A CA 1
ATOM 1160 C C . ARG A 1 153 ? -9.057 -1.996 12.786 1.00 97.00 153 ARG A C 1
ATOM 1162 O O . ARG A 1 153 ? -7.967 -2.437 13.139 1.00 97.00 153 ARG A O 1
ATOM 1169 N N . HIS A 1 154 ? -9.247 -1.467 11.579 1.00 97.94 154 HIS A N 1
ATOM 1170 C CA . HIS A 1 154 ? -8.173 -1.344 10.598 1.00 97.94 154 HIS A CA 1
ATOM 1171 C C . HIS A 1 154 ? -7.085 -0.361 11.039 1.00 97.94 154 HIS A C 1
ATOM 1173 O O . HIS A 1 154 ? -5.909 -0.709 10.951 1.00 97.94 154 HIS A O 1
ATOM 1179 N N . LEU A 1 155 ? -7.453 0.799 11.582 1.00 98.44 155 LEU A N 1
ATOM 1180 C CA . LEU A 1 155 ? -6.501 1.778 12.115 1.00 98.44 155 LEU A CA 1
ATOM 1181 C C . LEU A 1 155 ? -5.749 1.243 13.343 1.00 98.44 155 LEU A C 1
ATOM 1183 O O . LEU A 1 155 ? -4.557 1.502 13.497 1.00 98.44 155 LEU A O 1
ATOM 1187 N N . TRP A 1 156 ? -6.396 0.431 14.183 1.00 98.00 156 TRP A N 1
ATOM 1188 C CA . TRP A 1 156 ? -5.714 -0.231 15.297 1.00 98.00 156 TRP A CA 1
ATOM 1189 C C . TRP A 1 156 ? -4.646 -1.219 14.815 1.00 98.00 156 TRP A C 1
ATOM 1191 O O . TRP A 1 156 ? -3.494 -1.151 15.237 1.00 98.00 156 TRP A O 1
ATOM 1201 N N . ILE A 1 157 ? -5.005 -2.102 13.876 1.00 97.62 157 ILE A N 1
ATOM 1202 C CA . ILE A 1 157 ? -4.058 -3.062 13.286 1.00 97.62 157 ILE A CA 1
ATOM 1203 C C . ILE A 1 157 ? -2.919 -2.322 12.573 1.00 97.62 157 ILE A C 1
ATOM 1205 O O . ILE A 1 157 ? -1.766 -2.745 12.651 1.00 97.62 157 ILE A O 1
ATOM 1209 N N . ALA A 1 158 ? -3.230 -1.228 11.872 1.00 98.44 158 ALA A N 1
ATOM 1210 C CA . ALA A 1 158 ? -2.240 -0.410 11.188 1.00 98.44 158 ALA A CA 1
ATOM 1211 C C . ALA A 1 158 ? -1.217 0.172 12.171 1.00 98.44 158 ALA A C 1
ATOM 1213 O O . ALA A 1 158 ? -0.026 -0.051 11.972 1.00 98.44 158 ALA A O 1
ATOM 1214 N N . LYS A 1 159 ? -1.661 0.807 13.266 1.00 97.75 159 LYS A N 1
ATOM 1215 C CA . LYS A 1 159 ? -0.788 1.287 14.354 1.00 97.75 159 LYS A CA 1
ATOM 1216 C C . LYS A 1 159 ? 0.171 0.193 14.832 1.00 97.75 159 LYS A C 1
ATOM 1218 O O . LYS A 1 159 ? 1.376 0.425 14.895 1.00 97.75 159 LYS A O 1
ATOM 1223 N N . GLU A 1 160 ? -0.350 -0.992 15.153 1.00 96.88 160 GLU A N 1
ATOM 1224 C CA . GLU A 1 160 ? 0.463 -2.098 15.676 1.00 96.88 160 GLU A CA 1
ATOM 1225 C C . GLU A 1 160 ? 1.508 -2.578 14.658 1.00 96.88 160 GLU A C 1
ATOM 1227 O O . GLU A 1 160 ? 2.685 -2.695 14.997 1.00 96.88 160 GLU A O 1
ATOM 1232 N N . CYS A 1 161 ? 1.106 -2.805 13.403 1.00 97.31 161 CYS A N 1
ATOM 1233 C CA . CYS A 1 161 ? 2.014 -3.278 12.354 1.00 97.31 161 CYS A CA 1
ATOM 1234 C C . CYS A 1 161 ? 3.086 -2.236 12.004 1.00 97.31 161 CYS A C 1
ATOM 1236 O O . CYS A 1 161 ? 4.259 -2.573 11.869 1.00 97.31 161 CYS A O 1
ATOM 1238 N N . LEU A 1 162 ? 2.693 -0.966 11.871 1.00 98.38 162 LEU A N 1
ATOM 1239 C CA . LEU A 1 162 ? 3.596 0.125 11.499 1.00 98.38 162 LEU A CA 1
ATOM 1240 C C . LEU A 1 162 ? 4.615 0.401 12.608 1.00 98.38 162 LEU A C 1
ATOM 1242 O O . LEU A 1 162 ? 5.796 0.568 12.317 1.00 98.38 162 LEU A O 1
ATOM 1246 N N . SER A 1 163 ? 4.192 0.350 13.876 1.00 97.19 163 SER A N 1
ATOM 1247 C CA . SER A 1 163 ? 5.104 0.464 15.019 1.00 97.19 163 SER A CA 1
ATOM 1248 C C . SER A 1 163 ? 6.104 -0.696 15.065 1.00 97.19 163 SER A C 1
ATOM 1250 O O . SER A 1 163 ? 7.297 -0.471 15.253 1.00 97.19 163 SER A O 1
ATOM 1252 N N . GLN A 1 164 ? 5.658 -1.933 14.816 1.00 96.38 164 GLN A N 1
ATOM 1253 C CA . GLN A 1 164 ? 6.550 -3.099 14.735 1.00 96.38 164 GLN A CA 1
ATOM 1254 C C . GLN A 1 164 ? 7.549 -3.000 13.572 1.00 96.38 164 GLN A C 1
ATOM 1256 O O . GLN A 1 164 ? 8.683 -3.463 13.696 1.00 96.38 164 GLN A O 1
ATOM 1261 N N . ALA A 1 165 ? 7.149 -2.372 12.466 1.00 97.06 165 ALA A N 1
ATOM 1262 C CA . ALA A 1 165 ? 7.993 -2.141 11.298 1.00 97.06 165 ALA A CA 1
ATOM 1263 C C . ALA A 1 165 ? 8.927 -0.916 11.423 1.00 97.06 165 ALA A C 1
ATOM 1265 O O . ALA A 1 165 ? 9.729 -0.681 10.519 1.00 97.06 165 ALA A O 1
ATOM 1266 N N . GLY A 1 166 ? 8.844 -0.139 12.511 1.00 97.75 166 GLY A N 1
ATOM 1267 C CA . GLY A 1 166 ? 9.635 1.084 12.706 1.00 97.75 166 GLY A CA 1
ATOM 1268 C C . GLY A 1 166 ? 9.185 2.276 11.851 1.00 97.75 166 GLY A C 1
ATOM 1269 O O . GLY A 1 166 ? 9.964 3.199 11.619 1.00 97.75 166 GLY A O 1
ATOM 1270 N N . LEU A 1 167 ? 7.945 2.257 11.357 1.00 97.81 167 LEU A N 1
ATOM 1271 C CA . LEU A 1 167 ? 7.313 3.352 10.617 1.00 97.81 167 LEU A CA 1
ATOM 1272 C C . LEU A 1 167 ? 6.570 4.274 11.592 1.00 97.81 167 LEU A C 1
ATOM 1274 O O . LEU A 1 167 ? 5.340 4.307 11.642 1.00 97.81 167 LEU A O 1
ATOM 1278 N N . ASP A 1 168 ? 7.337 4.984 12.423 1.00 96.94 168 ASP A N 1
ATOM 1279 C CA . ASP A 1 168 ? 6.810 5.752 13.560 1.00 96.94 168 ASP A CA 1
ATOM 1280 C C . ASP A 1 168 ? 5.854 6.876 13.132 1.00 96.94 168 ASP A C 1
ATOM 1282 O O . ASP A 1 168 ? 4.859 7.138 13.809 1.00 96.94 168 ASP A O 1
ATOM 1286 N N . ALA A 1 169 ? 6.124 7.530 11.998 1.00 97.81 169 ALA A N 1
ATOM 1287 C CA . ALA A 1 169 ? 5.287 8.616 11.493 1.00 97.81 169 ALA A CA 1
ATOM 1288 C C . ALA A 1 169 ? 3.909 8.100 11.051 1.00 97.81 169 ALA A C 1
ATOM 1290 O O . ALA A 1 169 ? 2.878 8.682 11.391 1.00 97.81 169 ALA A O 1
ATOM 1291 N N . GLU A 1 170 ? 3.879 6.982 10.333 1.00 98.31 170 GLU A N 1
ATOM 1292 C CA . GLU A 1 170 ? 2.657 6.330 9.881 1.00 98.31 170 GLU A CA 1
ATOM 1293 C C . GLU A 1 170 ? 1.901 5.691 11.053 1.00 98.31 170 GLU A C 1
ATOM 1295 O O . GLU A 1 170 ? 0.673 5.772 11.110 1.00 98.31 170 GLU A O 1
ATOM 1300 N N . ALA A 1 171 ? 2.613 5.106 12.022 1.00 98.19 171 ALA A N 1
ATOM 1301 C CA . ALA A 1 171 ? 2.015 4.584 13.249 1.00 98.19 171 ALA A CA 1
ATOM 1302 C C . ALA A 1 171 ? 1.350 5.701 14.071 1.00 98.19 171 ALA A C 1
ATOM 1304 O O . ALA A 1 171 ? 0.235 5.522 14.576 1.00 98.19 171 ALA A O 1
ATOM 1305 N N . LEU A 1 172 ? 1.996 6.870 14.165 1.00 97.62 172 LEU A N 1
ATOM 1306 C CA . LEU A 1 172 ? 1.439 8.057 14.810 1.00 97.62 172 LEU A CA 1
ATOM 1307 C C . LEU A 1 172 ? 0.213 8.579 14.054 1.00 97.62 172 LEU A C 1
ATOM 1309 O O . LEU A 1 172 ? -0.812 8.833 14.679 1.00 97.62 172 LEU A O 1
ATOM 1313 N N . ALA A 1 173 ? 0.279 8.684 12.724 1.00 98.06 173 ALA A N 1
ATOM 1314 C CA . ALA A 1 173 ? -0.863 9.097 11.909 1.00 98.06 173 ALA A CA 1
ATOM 1315 C C . ALA A 1 173 ? -2.069 8.167 12.122 1.00 98.06 173 ALA A C 1
ATOM 1317 O O . ALA A 1 173 ? -3.170 8.633 12.405 1.00 98.06 173 ALA A O 1
ATOM 1318 N N . SER A 1 174 ? -1.841 6.852 12.094 1.00 98.25 174 SER A N 1
ATOM 1319 C CA . SER A 1 174 ? -2.876 5.850 12.363 1.00 98.25 174 SER A CA 1
ATOM 1320 C C . SER A 1 174 ? -3.457 5.962 13.776 1.00 98.25 174 SER A C 1
ATOM 1322 O O . SER A 1 174 ? -4.654 5.762 13.970 1.00 98.25 174 SER A O 1
ATOM 1324 N N . SER A 1 175 ? -2.623 6.288 14.766 1.00 98.12 175 SER A N 1
ATOM 1325 C CA . SER A 1 175 ? -3.048 6.497 16.155 1.00 98.12 175 SER A CA 1
ATOM 1326 C C . SER A 1 175 ? -3.933 7.735 16.301 1.00 98.12 175 SER A C 1
ATOM 1328 O O . SER A 1 175 ? -4.962 7.670 16.968 1.00 98.12 175 SER A O 1
ATOM 1330 N N . LEU A 1 176 ? -3.567 8.843 15.651 1.00 98.19 176 LEU A N 1
ATOM 1331 C CA . LEU A 1 176 ? -4.341 10.085 15.673 1.00 98.19 176 LEU A CA 1
ATOM 1332 C C . LEU A 1 176 ? -5.686 9.930 14.955 1.00 98.19 176 LEU A C 1
ATOM 1334 O O . LEU A 1 176 ? -6.705 10.348 15.494 1.00 98.19 176 LEU A O 1
ATOM 1338 N N . GLU A 1 177 ? -5.708 9.278 13.790 1.00 98.25 177 GLU A N 1
ATOM 1339 C CA . GLU A 1 177 ? -6.954 8.978 13.070 1.00 98.25 177 GLU A CA 1
ATOM 1340 C C . GLU A 1 177 ? -7.857 8.027 13.865 1.00 98.25 177 GLU A C 1
ATOM 1342 O O . GLU A 1 177 ? -9.073 8.189 13.878 1.00 98.25 177 GLU A O 1
ATOM 1347 N N . TRP A 1 178 ? -7.283 7.048 14.573 1.00 98.25 178 TRP A N 1
ATOM 1348 C CA . TRP A 1 178 ? -8.063 6.181 15.455 1.00 98.25 178 TRP A CA 1
ATOM 1349 C C . TRP A 1 178 ? -8.652 6.952 16.643 1.00 98.25 178 TRP A C 1
ATOM 1351 O O . TRP A 1 178 ? -9.812 6.736 16.988 1.00 98.25 178 TRP A O 1
ATOM 1361 N N . LEU A 1 179 ? -7.872 7.851 17.257 1.00 97.81 179 LEU A N 1
ATOM 1362 C CA . LEU A 1 179 ? -8.323 8.688 18.372 1.00 97.81 179 LEU A CA 1
ATOM 1363 C C . LEU A 1 179 ? -9.447 9.640 17.963 1.00 97.81 179 LEU A C 1
ATOM 1365 O O . LEU A 1 179 ? -10.384 9.805 18.736 1.00 97.81 179 LEU A O 1
ATOM 1369 N N . ASP A 1 180 ? -9.378 10.218 16.764 1.00 96.81 180 ASP A N 1
ATOM 1370 C CA . ASP A 1 180 ? -10.431 11.083 16.220 1.00 96.81 180 ASP A CA 1
ATOM 1371 C C . ASP A 1 180 ? -11.793 10.369 16.213 1.00 96.81 180 ASP A C 1
ATOM 1373 O O . ASP A 1 180 ? -12.781 10.905 16.705 1.00 96.81 180 ASP A O 1
ATOM 1377 N N . LEU A 1 181 ? -11.821 9.099 15.786 1.00 96.50 181 LEU A N 1
ATOM 1378 C CA . LEU A 1 181 ? -13.030 8.269 15.835 1.00 96.50 181 LEU A CA 1
ATOM 1379 C C . LEU A 1 181 ? -13.406 7.841 17.262 1.00 96.50 181 LEU A C 1
ATOM 1381 O O . LEU A 1 181 ? -14.583 7.779 17.612 1.00 96.50 181 LEU A O 1
ATOM 1385 N N . ALA A 1 182 ? -12.411 7.491 18.080 1.00 95.88 182 ALA A N 1
ATOM 1386 C CA . ALA A 1 182 ? -12.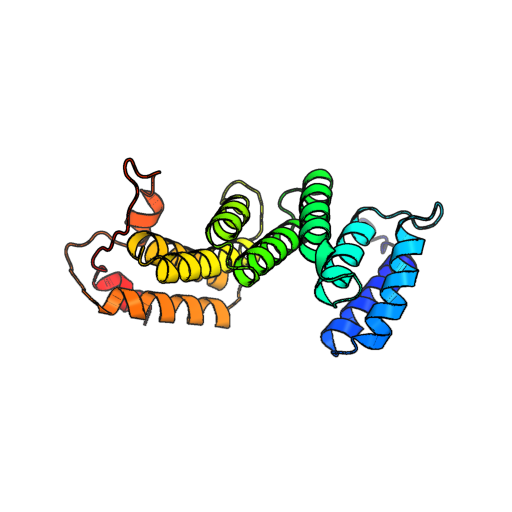621 6.950 19.421 1.00 95.88 182 ALA A CA 1
ATOM 1387 C C . ALA A 1 182 ? -13.155 7.988 20.418 1.00 95.88 182 ALA A C 1
ATOM 1389 O O . ALA A 1 182 ? -13.805 7.619 21.393 1.00 95.88 182 ALA A O 1
ATOM 1390 N N . LEU A 1 183 ? -12.860 9.271 20.197 1.00 94.38 183 LEU A N 1
ATOM 1391 C CA . LEU A 1 183 ? -13.270 10.364 21.077 1.00 94.38 183 LEU A CA 1
ATOM 1392 C C . LEU A 1 183 ? -14.738 10.776 20.898 1.00 94.38 183 LEU A C 1
ATOM 1394 O O . LEU A 1 183 ? -15.234 11.537 21.727 1.00 94.38 183 LEU A O 1
ATOM 1398 N N . GLU A 1 184 ? -15.434 10.251 19.883 1.00 93.69 184 GLU A N 1
ATOM 1399 C CA . GLU A 1 184 ? -16.871 10.479 19.686 1.00 93.69 184 GLU A CA 1
ATOM 1400 C C . GLU A 1 184 ? -17.695 9.929 20.865 1.00 93.69 184 GLU A C 1
ATOM 1402 O O . GLU A 1 184 ? -18.558 10.617 21.406 1.00 93.69 184 GLU A O 1
ATOM 1407 N N . GLU A 1 185 ? -17.385 8.712 21.328 1.00 94.94 185 GLU A N 1
ATOM 1408 C CA . GLU A 1 185 ? -17.961 8.145 22.551 1.00 94.94 185 GLU A CA 1
ATOM 1409 C C . GLU A 1 185 ? -16.996 7.154 23.205 1.00 94.94 185 GLU A C 1
ATOM 1411 O O . GLU A 1 185 ? -16.460 6.240 22.567 1.00 94.94 185 GLU A O 1
ATOM 1416 N N . ILE A 1 186 ? -16.837 7.308 24.518 1.00 96.00 186 ILE A N 1
ATOM 1417 C CA . ILE A 1 186 ? -16.006 6.445 25.349 1.00 96.00 186 ILE A CA 1
ATOM 1418 C C . ILE A 1 186 ? -16.893 5.759 26.384 1.00 96.00 186 ILE A C 1
ATOM 1420 O O . ILE A 1 186 ? -17.552 6.425 27.183 1.00 96.00 186 ILE A O 1
ATOM 1424 N N . ASP A 1 187 ? -16.840 4.430 26.414 1.00 96.81 187 ASP A N 1
ATOM 1425 C CA . ASP A 1 187 ? -17.545 3.597 27.386 1.00 96.81 187 ASP A CA 1
ATOM 1426 C C . ASP A 1 187 ? -16.576 2.589 28.017 1.00 96.81 187 ASP A C 1
ATOM 1428 O O . ASP A 1 187 ? -15.940 1.777 27.343 1.00 96.81 187 ASP A O 1
ATOM 1432 N N . GLU A 1 188 ? -16.476 2.610 29.345 1.00 95.69 188 GLU A N 1
ATOM 1433 C CA . GLU A 1 188 ? -15.623 1.691 30.104 1.00 95.69 188 GLU A CA 1
ATOM 1434 C C . GLU A 1 188 ? -16.049 0.221 29.974 1.00 95.69 188 GLU A C 1
ATOM 1436 O O . GLU A 1 188 ? -15.213 -0.673 30.132 1.00 95.69 188 GLU A O 1
ATOM 1441 N N . ASN A 1 189 ? -17.319 -0.028 29.636 1.00 96.69 189 ASN A N 1
ATOM 1442 C CA . ASN A 1 189 ? -17.876 -1.365 29.441 1.00 96.69 189 ASN A CA 1
ATOM 1443 C C . ASN A 1 189 ? -17.670 -1.895 28.016 1.00 96.69 189 ASN A C 1
ATOM 1445 O O . ASN A 1 189 ? -17.880 -3.087 27.769 1.00 96.69 189 ASN A O 1
ATOM 1449 N N . SER A 1 190 ? -17.243 -1.047 27.075 1.00 96.12 190 SER A N 1
ATOM 1450 C CA . SER A 1 190 ? -16.971 -1.477 25.705 1.00 96.12 190 SER A CA 1
ATOM 1451 C C . SER A 1 190 ? -15.792 -2.451 25.647 1.00 96.12 190 SER A C 1
ATOM 1453 O O . SER A 1 190 ? -14.785 -2.226 26.317 1.00 96.12 190 SER A O 1
ATOM 1455 N N . PRO A 1 191 ? -15.845 -3.518 24.827 1.00 96.25 191 PRO A N 1
ATOM 1456 C CA . PRO A 1 191 ? -14.703 -4.406 24.638 1.00 96.25 191 PRO A CA 1
ATOM 1457 C C . PRO A 1 191 ? -13.472 -3.663 24.120 1.00 96.25 191 PRO A C 1
ATOM 1459 O O . PRO A 1 191 ? -13.588 -2.725 23.323 1.00 96.25 191 PRO A O 1
ATOM 1462 N N . ARG A 1 192 ? -12.294 -4.153 24.513 1.00 96.94 192 ARG A N 1
ATOM 1463 C CA . ARG A 1 192 ? -11.008 -3.639 24.033 1.00 96.94 192 ARG A CA 1
ATOM 1464 C C . ARG A 1 192 ? -10.865 -3.801 22.532 1.00 96.94 192 ARG A C 1
ATOM 1466 O O . ARG A 1 192 ? -11.301 -4.808 21.976 1.00 96.94 192 ARG A O 1
ATOM 1473 N N . MET A 1 193 ? -10.169 -2.885 21.875 1.00 96.31 193 MET A N 1
ATOM 1474 C CA . MET A 1 193 ? -9.934 -2.952 20.439 1.00 96.31 193 MET A CA 1
ATOM 1475 C C . MET A 1 193 ? -9.137 -4.204 20.057 1.00 96.31 193 MET A C 1
ATOM 1477 O O . MET A 1 193 ? -9.492 -4.885 19.100 1.00 96.31 193 MET A O 1
ATOM 1481 N N . SER A 1 194 ? -8.161 -4.609 20.873 1.00 95.38 194 SER A N 1
ATOM 1482 C CA . SER A 1 194 ? -7.454 -5.889 20.708 1.00 95.38 194 SER A CA 1
ATOM 1483 C C . SER A 1 194 ? -8.392 -7.110 20.777 1.00 95.38 194 SER A C 1
ATOM 1485 O O . SER A 1 194 ? -8.260 -8.059 19.996 1.00 95.38 194 SER A O 1
ATOM 1487 N N . GLN A 1 195 ? -9.406 -7.082 21.651 1.00 96.00 195 GLN A N 1
ATOM 1488 C CA . GLN A 1 195 ? -10.451 -8.113 21.702 1.00 96.00 195 GLN A CA 1
ATOM 1489 C C . GLN A 1 195 ? -11.339 -8.066 20.450 1.00 96.00 195 GLN A C 1
ATOM 1491 O O . GLN A 1 195 ? -11.578 -9.099 19.832 1.00 96.00 195 GLN A O 1
ATOM 1496 N N . ARG A 1 196 ? -11.770 -6.877 20.017 1.00 94.38 196 ARG A N 1
ATOM 1497 C CA . ARG A 1 196 ? -12.590 -6.694 18.805 1.00 94.38 196 ARG A CA 1
ATOM 1498 C C . ARG A 1 196 ? -11.874 -7.152 17.532 1.00 94.38 196 ARG A C 1
ATOM 1500 O O . ARG A 1 196 ? -12.500 -7.746 16.657 1.00 94.38 196 ARG A O 1
ATOM 1507 N N . VAL A 1 197 ? -10.572 -6.889 17.425 1.00 94.62 197 VAL A N 1
ATOM 1508 C CA . VAL A 1 197 ? -9.725 -7.338 16.312 1.00 94.62 197 VAL A CA 1
ATOM 1509 C C . VAL A 1 197 ? -9.603 -8.862 16.313 1.00 94.62 197 VAL A C 1
ATOM 1511 O O . VAL A 1 197 ? -9.835 -9.487 15.282 1.00 94.62 197 VAL A O 1
ATOM 1514 N N . SER A 1 198 ? -9.299 -9.474 17.462 1.00 92.69 198 SER A N 1
ATOM 1515 C CA . SER A 1 198 ? -9.145 -10.936 17.563 1.00 92.69 198 SER A CA 1
ATOM 1516 C C . SER A 1 198 ? -10.445 -11.719 17.343 1.00 92.69 198 SER A C 1
ATOM 1518 O O . SER A 1 198 ? -10.397 -12.853 16.874 1.00 92.69 198 SER A O 1
ATOM 1520 N N . GLN A 1 199 ? -11.601 -11.123 17.643 1.00 91.62 199 GLN A N 1
ATOM 1521 C CA . GLN A 1 199 ? -12.924 -11.733 17.463 1.00 91.62 199 GLN A CA 1
ATOM 1522 C C . GLN A 1 199 ? -13.599 -11.342 16.138 1.00 91.62 199 GLN A C 1
ATOM 1524 O O . GLN A 1 199 ? -14.758 -11.688 15.906 1.00 91.62 199 GLN A O 1
ATOM 1529 N N . ALA A 1 200 ? -12.908 -10.601 15.268 1.00 88.62 200 ALA A N 1
ATOM 1530 C CA . ALA A 1 200 ? -13.470 -10.119 14.017 1.00 88.62 200 ALA A CA 1
ATOM 1531 C C . ALA A 1 200 ? -13.897 -11.275 13.094 1.00 88.62 200 ALA A C 1
ATOM 1533 O O . ALA A 1 200 ? -13.107 -12.163 12.778 1.00 88.62 200 ALA A O 1
ATOM 1534 N N . ALA A 1 201 ? -15.136 -11.216 12.603 1.00 85.81 201 ALA A N 1
ATOM 1535 C CA . ALA A 1 201 ? -15.695 -12.165 11.644 1.00 85.81 201 ALA A CA 1
ATOM 1536 C C . ALA A 1 201 ? -16.442 -11.431 10.512 1.00 85.81 201 ALA A C 1
ATOM 1538 O O . ALA A 1 201 ? -16.818 -10.263 10.686 1.00 85.81 201 ALA A O 1
ATOM 1539 N N . PRO A 1 202 ? -16.665 -12.086 9.353 1.00 83.12 202 PRO A N 1
ATOM 1540 C CA . PRO A 1 202 ? -17.531 -11.554 8.305 1.00 83.12 202 PRO A CA 1
ATOM 1541 C C . PRO A 1 202 ? -18.918 -11.203 8.854 1.00 83.12 202 PRO A C 1
ATOM 1543 O O . PRO A 1 202 ? -19.479 -11.944 9.661 1.00 83.12 202 PRO A O 1
ATOM 1546 N N . ARG A 1 203 ? -19.477 -10.073 8.414 1.00 81.12 203 ARG A N 1
ATOM 1547 C CA . ARG A 1 203 ? -20.806 -9.636 8.853 1.00 81.12 203 ARG A CA 1
ATOM 1548 C C . ARG A 1 203 ? -21.910 -10.411 8.144 1.00 81.12 203 ARG A C 1
ATOM 1550 O O . ARG A 1 203 ? -21.802 -10.714 6.960 1.00 81.12 203 ARG A O 1
ATOM 1557 N N . GLU A 1 204 ? -23.012 -10.635 8.855 1.00 77.12 204 GLU A N 1
ATOM 1558 C CA . GLU A 1 204 ? -24.226 -11.243 8.293 1.00 77.12 204 GLU A CA 1
ATOM 1559 C C . GLU A 1 204 ? -25.056 -10.263 7.449 1.00 77.12 204 GLU A C 1
ATOM 1561 O O . GLU A 1 204 ? -25.785 -10.676 6.549 1.00 77.12 204 GLU A O 1
ATOM 1566 N N . ARG A 1 205 ? -24.973 -8.958 7.742 1.00 78.62 205 ARG A N 1
ATOM 1567 C CA . ARG A 1 205 ? -25.699 -7.895 7.034 1.00 78.62 205 ARG A CA 1
ATOM 1568 C C . ARG A 1 205 ? -24.748 -6.772 6.640 1.00 78.62 205 ARG A C 1
ATOM 1570 O O . ARG A 1 205 ? -23.810 -6.464 7.372 1.00 78.62 205 ARG A O 1
ATOM 1577 N N . GLY A 1 206 ? -25.009 -6.173 5.480 1.00 79.06 206 GLY A N 1
ATOM 1578 C CA . GLY A 1 206 ? -24.327 -4.956 5.046 1.00 79.06 206 GLY A CA 1
ATOM 1579 C C . GLY A 1 206 ? -24.847 -3.716 5.775 1.00 79.06 206 GLY A C 1
ATOM 1580 O O . GLY A 1 206 ? -25.925 -3.747 6.372 1.00 79.06 206 GLY A O 1
ATOM 1581 N N . GLY A 1 207 ? -24.084 -2.629 5.684 1.00 84.31 207 GLY A N 1
ATOM 1582 C CA . GLY A 1 207 ? -24.419 -1.330 6.262 1.00 84.31 207 GLY A CA 1
ATOM 1583 C C . GLY A 1 207 ? -23.296 -0.758 7.120 1.00 84.31 207 GLY A C 1
ATOM 1584 O O . GLY A 1 207 ? -22.371 -1.474 7.511 1.00 84.31 207 GLY A O 1
ATOM 1585 N N . SER A 1 208 ? -23.425 0.535 7.393 1.00 88.94 208 SER A N 1
ATOM 1586 C CA . SER A 1 208 ? -22.554 1.304 8.271 1.00 88.94 208 SER A CA 1
ATOM 1587 C C . SER A 1 208 ? -22.764 0.914 9.725 1.00 88.94 208 SER A C 1
ATOM 1589 O O . SER A 1 208 ? -23.895 0.726 10.181 1.00 88.94 208 SER A O 1
ATOM 1591 N N . THR A 1 209 ? -21.665 0.782 10.454 1.00 91.62 209 THR A N 1
ATOM 1592 C CA . THR A 1 209 ? -21.684 0.444 11.875 1.00 91.62 209 THR A CA 1
ATOM 1593 C C . THR A 1 209 ? -20.713 1.325 12.635 1.00 91.62 209 THR A C 1
ATOM 1595 O O . THR A 1 209 ? -19.672 1.716 12.114 1.00 91.62 209 THR A O 1
ATOM 1598 N N . TRP A 1 210 ? -21.043 1.609 13.886 1.00 92.50 210 TRP A N 1
ATOM 1599 C CA . TRP A 1 210 ? -20.193 2.352 14.802 1.00 92.50 210 TRP A CA 1
ATOM 1600 C C . TRP A 1 210 ? -20.347 1.766 16.206 1.00 92.50 210 TRP A C 1
ATOM 1602 O O . TRP A 1 210 ? -21.392 1.197 16.539 1.00 92.50 210 TRP A O 1
ATOM 1612 N N . VAL A 1 211 ? -19.281 1.851 16.998 1.00 92.56 211 VAL A N 1
ATOM 1613 C CA . VAL A 1 211 ? -19.207 1.310 18.355 1.00 92.56 211 VAL A CA 1
ATOM 1614 C C . VAL A 1 211 ? -18.360 2.230 19.241 1.00 92.56 211 VAL A C 1
ATOM 1616 O O . VAL A 1 211 ? -17.336 2.721 18.765 1.00 92.56 211 VAL A O 1
ATOM 1619 N N . PRO A 1 212 ? -18.716 2.403 20.526 1.00 95.56 212 PRO A N 1
ATOM 1620 C CA . PRO A 1 212 ? -17.912 3.197 21.445 1.00 95.56 212 PRO A CA 1
ATOM 1621 C C . PRO A 1 212 ? -16.541 2.563 21.720 1.00 95.56 212 PRO A C 1
ATOM 1623 O O . PRO A 1 212 ? -16.367 1.331 21.707 1.00 95.56 212 PRO A O 1
ATOM 1626 N N . ALA A 1 213 ? -15.557 3.424 21.980 1.00 96.31 213 ALA A N 1
ATOM 1627 C CA . ALA A 1 213 ? -14.202 3.025 22.334 1.00 96.31 213 ALA A CA 1
ATOM 1628 C C . ALA A 1 213 ? -14.086 2.691 23.827 1.00 96.31 213 ALA A C 1
ATOM 1630 O O . ALA A 1 213 ? -14.744 3.297 24.673 1.00 96.31 213 ALA A O 1
ATOM 1631 N N . ASN A 1 214 ? -13.195 1.758 24.174 1.00 97.62 214 ASN A N 1
ATOM 1632 C CA . ASN A 1 214 ? -12.864 1.512 25.574 1.00 97.62 214 ASN A CA 1
ATOM 1633 C C . ASN A 1 214 ? -11.911 2.595 26.104 1.00 97.62 214 ASN A C 1
ATOM 1635 O O . ASN A 1 214 ? -10.891 2.899 25.480 1.00 97.62 214 ASN A O 1
ATOM 1639 N N . THR A 1 215 ? -12.189 3.103 27.306 1.00 96.19 215 THR A N 1
ATOM 1640 C CA . THR A 1 215 ? -11.403 4.151 27.983 1.00 96.19 215 THR A CA 1
ATOM 1641 C C . THR A 1 215 ? -9.901 3.888 28.017 1.00 96.19 215 THR A C 1
ATOM 1643 O O . THR A 1 215 ? -9.096 4.808 27.895 1.00 96.19 215 THR A O 1
ATOM 1646 N N . GLU A 1 216 ? -9.484 2.644 28.210 1.00 96.62 216 GLU A N 1
ATOM 1647 C CA . GLU A 1 216 ? -8.067 2.340 28.361 1.00 96.62 216 GLU A CA 1
ATOM 1648 C C . GLU A 1 216 ? -7.359 2.154 27.008 1.00 96.62 216 GLU A C 1
ATOM 1650 O O . GLU A 1 216 ? -6.158 2.387 26.935 1.00 96.62 216 GLU A O 1
ATOM 1655 N N . ASP A 1 217 ? -8.070 1.854 25.918 1.00 96.62 217 ASP A N 1
ATOM 1656 C CA . ASP A 1 217 ? -7.471 1.894 24.572 1.00 96.62 217 ASP A CA 1
ATOM 1657 C C . ASP A 1 217 ? -7.129 3.333 24.158 1.00 96.62 217 ASP A C 1
ATOM 1659 O O . ASP A 1 217 ? -6.087 3.581 23.545 1.00 96.62 217 ASP A O 1
ATOM 1663 N N . VAL A 1 218 ? -7.970 4.292 24.564 1.00 95.44 218 VAL A N 1
ATOM 1664 C CA . VAL A 1 218 ? -7.702 5.730 24.413 1.00 95.44 218 VAL A CA 1
ATOM 1665 C C . VAL A 1 218 ? -6.440 6.110 25.191 1.00 95.44 218 VAL A C 1
ATOM 1667 O O . VAL A 1 218 ? -5.523 6.687 24.615 1.00 95.44 218 VAL A O 1
ATOM 1670 N N . ARG A 1 219 ? -6.331 5.713 26.467 1.00 93.50 219 ARG A N 1
ATOM 1671 C CA . ARG A 1 219 ? -5.139 5.995 27.295 1.00 93.50 219 ARG A CA 1
ATOM 1672 C C . ARG A 1 219 ? -3.852 5.371 26.761 1.00 93.50 219 ARG A C 1
ATOM 1674 O O . ARG A 1 219 ? -2.803 5.968 26.921 1.00 93.50 219 ARG A O 1
ATOM 1681 N N . GLN A 1 220 ? -3.922 4.188 26.154 1.00 90.56 220 GLN A N 1
ATOM 1682 C CA . GLN A 1 220 ? -2.762 3.502 25.566 1.00 90.56 220 GLN A CA 1
ATOM 1683 C C . GLN A 1 220 ? -2.306 4.095 24.227 1.00 90.56 220 GLN A C 1
ATOM 1685 O O . GLN A 1 220 ? -1.279 3.684 23.683 1.00 90.56 220 GLN A O 1
ATOM 1690 N N . THR A 1 221 ? -3.105 4.978 23.635 1.00 87.00 221 THR A N 1
ATOM 1691 C CA . THR A 1 221 ? -2.808 5.592 22.337 1.00 87.00 221 THR A CA 1
ATOM 1692 C C . THR A 1 221 ? -2.255 7.012 22.481 1.00 87.00 221 THR A C 1
ATOM 1694 O O . THR A 1 221 ? -1.620 7.492 21.545 1.00 87.00 221 THR A O 1
ATOM 1697 N N . VAL A 1 222 ? -2.455 7.641 23.645 1.00 68.62 222 VAL A N 1
ATOM 1698 C CA . VAL A 1 222 ? -1.919 8.961 24.027 1.00 68.62 222 VAL A CA 1
ATOM 1699 C C . VAL A 1 222 ? -0.560 8.832 24.712 1.00 68.62 222 VAL A C 1
ATOM 1701 O O . VAL A 1 222 ? -0.363 7.850 25.461 1.00 68.62 222 VAL A O 1
#

Sequence (222 aa):
MSDGLSGTETSPLKRDMRTLQQMLLDGQTSPAIELSGSLLMRSRSKDERDPFSEARIRMERALMGAVEPSIVGAELRWCVDRLNALHQGSSLHGIALLNLAAWHRNQGESMMALATHAEISPSSGHPDDIRGLSRLETGRIMIGLDDLDPAMRHLWIAKECLSQAGLDAEALASSLEWLDLALEEIDENSPRMSQRVSQAAPRERGGSTWVPANTEDVRQTV

Foldseek 3Di:
DDDDPPPDPQPPLNVLVVVLVVCVVVVVLPVSLVSLVVSLVQCVDPVNPDLLSNLVSLLVCLVSVSDDVVCSLVSLVVSLVSCCVVPWQEQSNLVSLQSNLVVCVVVVNLVVSLVSLVCLDPPRNHALQSVLSSLQVNLVSCVVVLQNLSSLLSLVSSLVSCVVVVVVVSNLVSLVVNLVQQVVAEDQPDDASVVCNVPDDDDPDDDHDHDHHHPVNNVVSD